Protein AF-A0A3P3ZQD2-F1 (afdb_monomer_lite)

InterPro domains:
  IPR043991 Recombination directionality factor-like [PF18897] (2-110)

Foldseek 3Di:
DDDCAKDWDQDPVGIDIDGRPDLCPDPCSVPPNDQDKDWDWADDPPDPDPPDTDIDIDSDPQQRVQAVVVLVVLCVLLVNLSNQAQKDKDWDWDQDVVVVRDTDIYIHIDGDPPDDSVRRSVRSVVVVVVCVVVVDDVVVVVVVVVVVVVCVVVPCPVVNVVVVCCQPPNDDPPDDDDDDDPDDDDDDHVVVVVVPDDDPPDDDDDDDDDDD

Sequence (212 aa):
MGNGETARRVGHEGISECACPSPEGCEFGGKVGCKPYGRLNVHIEGQDEELASFIFRTTGFNSIRTLTTRLRYFEAVSQGNSRYLPLQLKLRAKSTTQSHRAPVYYVDLCLRDGVSLNEAVSQAIGEARNVAEAGVDIKALERVAKQGFGNGAFEDSEEEGVAIVEEFFPETEAGEVVPDTGKVTAVKSKLTARLGGTVPTYAAQAEEEVAA

Radius of gyration: 22.21 Å; chains: 1; bounding box: 63×44×62 Å

Organism: NCBI:txid410659

Structure (mmCIF, N/CA/C/O backbone):
data_AF-A0A3P3ZQD2-F1
#
_entry.id   AF-A0A3P3ZQD2-F1
#
loop_
_atom_site.group_PDB
_atom_site.id
_atom_site.type_symbol
_atom_site.label_atom_id
_atom_site.label_alt_id
_atom_site.label_comp_id
_atom_site.label_asym_id
_atom_site.label_entity_id
_atom_site.label_seq_id
_atom_site.pdbx_PDB_ins_code
_atom_site.Cartn_x
_atom_site.Cartn_y
_atom_site.Cartn_z
_atom_site.occupancy
_atom_site.B_iso_or_equiv
_atom_site.auth_seq_id
_atom_site.auth_comp_id
_atom_site.auth_asym_id
_atom_site.auth_atom_id
_atom_site.pdbx_PDB_model_num
ATOM 1 N N . MET A 1 1 ? 7.463 -9.396 -17.346 1.00 73.12 1 MET A N 1
ATOM 2 C CA . MET A 1 1 ? 6.936 -8.922 -16.046 1.00 73.12 1 MET A CA 1
ATOM 3 C C . MET A 1 1 ? 6.670 -10.125 -15.162 1.00 73.12 1 MET A C 1
ATOM 5 O O . MET A 1 1 ? 6.184 -11.119 -15.686 1.00 73.12 1 MET A O 1
ATOM 9 N N . GLY A 1 2 ? 7.001 -10.070 -13.873 1.00 74.25 2 GLY A N 1
ATOM 10 C CA . GLY A 1 2 ? 6.743 -11.169 -12.937 1.00 74.25 2 GLY A CA 1
ATOM 11 C C . GLY A 1 2 ? 6.228 -10.671 -11.595 1.00 74.25 2 GLY A C 1
ATOM 12 O O . GLY A 1 2 ? 6.502 -9.533 -11.221 1.00 74.25 2 GLY A O 1
ATOM 13 N N . ASN A 1 3 ? 5.474 -11.517 -10.897 1.00 74.19 3 ASN A N 1
ATOM 14 C CA . ASN A 1 3 ? 4.848 -11.203 -9.608 1.00 74.19 3 ASN A CA 1
ATOM 15 C C . ASN A 1 3 ? 5.500 -11.933 -8.414 1.00 74.19 3 ASN A C 1
ATOM 17 O O . ASN A 1 3 ? 4.985 -11.852 -7.304 1.00 74.19 3 ASN A O 1
ATOM 21 N N . GLY A 1 4 ? 6.622 -12.632 -8.628 1.00 74.19 4 GLY A N 1
ATOM 22 C CA . GLY A 1 4 ? 7.286 -13.447 -7.602 1.00 74.19 4 GLY A CA 1
ATOM 23 C C . GLY A 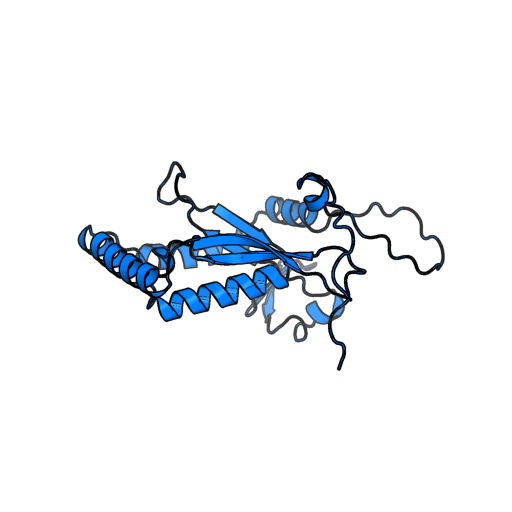1 4 ? 6.761 -14.884 -7.483 1.00 74.19 4 GLY A C 1
ATOM 24 O O . GLY A 1 4 ? 7.256 -15.637 -6.651 1.00 74.19 4 GLY A O 1
ATOM 25 N N . GLU A 1 5 ? 5.795 -15.276 -8.318 1.00 77.62 5 GLU A N 1
ATOM 26 C CA . GLU A 1 5 ? 5.336 -16.663 -8.475 1.00 77.62 5 GLU A CA 1
ATOM 27 C C . GLU A 1 5 ? 5.412 -17.076 -9.951 1.00 77.62 5 GLU A C 1
ATOM 29 O O . GLU A 1 5 ? 6.097 -18.038 -10.307 1.00 77.62 5 GLU A O 1
ATOM 34 N N . THR A 1 6 ? 4.804 -16.280 -10.833 1.00 79.44 6 THR A N 1
ATOM 35 C CA . THR A 1 6 ? 4.850 -16.437 -12.289 1.00 79.44 6 THR A CA 1
ATOM 36 C C . THR A 1 6 ? 5.346 -15.165 -12.973 1.00 79.44 6 THR A C 1
ATOM 38 O O . THR A 1 6 ? 5.344 -14.060 -12.421 1.00 79.44 6 THR A O 1
ATOM 41 N N . ALA A 1 7 ? 5.847 -15.324 -14.190 1.00 78.94 7 ALA A N 1
ATOM 42 C CA . ALA A 1 7 ? 6.269 -14.241 -15.053 1.00 78.94 7 ALA A CA 1
ATOM 43 C C . ALA A 1 7 ? 5.787 -14.484 -16.477 1.00 78.94 7 ALA A C 1
ATOM 45 O O . ALA A 1 7 ? 5.842 -15.599 -16.982 1.00 78.94 7 ALA A O 1
ATOM 46 N N . ARG A 1 8 ? 5.357 -13.418 -17.149 1.00 77.12 8 ARG A N 1
ATOM 47 C CA . ARG A 1 8 ? 5.096 -13.434 -18.588 1.00 77.12 8 ARG A CA 1
ATOM 48 C C . ARG A 1 8 ? 6.178 -12.666 -19.322 1.00 77.12 8 ARG A C 1
ATOM 50 O O . ARG A 1 8 ? 6.640 -11.607 -18.873 1.00 77.12 8 ARG A O 1
ATOM 57 N N . ARG A 1 9 ? 6.599 -13.225 -20.449 1.00 73.50 9 ARG A N 1
ATOM 58 C CA . ARG A 1 9 ? 7.697 -12.727 -21.269 1.00 73.50 9 ARG A CA 1
ATOM 59 C C . ARG A 1 9 ? 7.248 -12.614 -22.714 1.00 73.50 9 ARG A C 1
ATOM 61 O O . ARG A 1 9 ? 6.697 -13.566 -23.248 1.00 73.50 9 ARG A O 1
ATOM 68 N N . VAL A 1 10 ? 7.566 -11.488 -23.342 1.00 75.62 10 VAL A N 1
ATOM 69 C CA . VAL A 1 10 ? 7.482 -11.326 -24.794 1.00 75.62 10 VAL A CA 1
ATOM 70 C C . VAL A 1 10 ? 8.757 -11.912 -25.403 1.00 75.62 10 VAL A C 1
ATOM 72 O O . VAL A 1 10 ? 9.864 -11.458 -25.106 1.00 75.62 10 VAL A O 1
ATOM 75 N N . GLY A 1 11 ? 8.612 -12.987 -26.171 1.00 73.88 11 GLY A N 1
ATOM 76 C CA . GLY A 1 11 ? 9.664 -13.599 -26.974 1.00 73.88 11 GLY A CA 1
ATOM 77 C C . GLY A 1 11 ? 9.383 -13.438 -28.468 1.00 73.88 11 GLY A C 1
ATOM 78 O O . GLY A 1 11 ? 8.349 -12.911 -28.866 1.00 73.88 11 GLY A O 1
ATOM 79 N N . HIS A 1 12 ? 10.296 -13.933 -29.302 1.00 70.31 12 HIS A N 1
ATOM 80 C CA . HIS A 1 12 ? 10.165 -13.867 -30.763 1.00 70.31 12 HIS A CA 1
ATOM 81 C C . HIS A 1 12 ? 8.942 -14.644 -31.300 1.00 70.31 12 HIS A C 1
ATOM 83 O O . HIS A 1 12 ? 8.428 -14.326 -32.364 1.00 70.31 12 HIS A O 1
ATOM 89 N N . GLU A 1 13 ? 8.456 -15.643 -30.556 1.00 73.81 13 GLU A N 1
ATOM 90 C CA . GLU A 1 13 ? 7.288 -16.470 -30.909 1.00 73.81 13 GLU A CA 1
ATOM 91 C C . GLU A 1 13 ? 6.000 -16.055 -30.169 1.00 73.81 13 GLU A C 1
ATOM 93 O O . GLU A 1 13 ? 4.993 -16.756 -30.229 1.00 73.81 13 GLU A O 1
ATOM 98 N N . GLY A 1 14 ? 6.015 -14.917 -29.465 1.00 78.56 14 GLY A N 1
ATOM 99 C CA . GLY A 1 14 ? 4.872 -14.402 -28.709 1.00 78.56 14 GLY A CA 1
ATOM 100 C C . GLY A 1 14 ? 5.082 -14.399 -27.194 1.00 78.56 14 GLY A C 1
ATOM 101 O O . GLY A 1 14 ? 6.210 -14.413 -26.696 1.00 78.56 14 GLY A O 1
ATOM 102 N N . ILE A 1 15 ? 3.978 -14.322 -26.448 1.00 79.00 15 ILE A N 1
ATOM 103 C CA . ILE A 1 15 ? 3.992 -14.223 -24.984 1.00 79.00 15 ILE A CA 1
ATOM 104 C C . ILE A 1 15 ? 4.057 -15.627 -24.368 1.00 79.00 15 ILE A C 1
ATOM 106 O O . ILE A 1 15 ? 3.136 -16.421 -24.535 1.00 79.00 15 ILE A O 1
ATOM 110 N N . SER A 1 16 ? 5.117 -15.917 -23.611 1.00 80.81 16 SER A N 1
ATOM 111 C CA . SER A 1 16 ? 5.290 -17.167 -22.855 1.00 80.81 16 SER A CA 1
ATOM 112 C C . SER A 1 16 ? 5.218 -16.924 -21.346 1.00 80.81 16 SER A C 1
ATOM 114 O O . SER A 1 16 ? 5.792 -15.945 -20.857 1.00 80.81 16 SER A O 1
ATOM 116 N N . GLU A 1 17 ? 4.579 -17.828 -20.602 1.00 81.50 17 GLU A N 1
ATOM 117 C CA . GLU A 1 17 ? 4.534 -17.813 -19.133 1.00 81.50 17 GLU A CA 1
ATOM 118 C C . GLU A 1 17 ? 5.603 -18.749 -18.537 1.00 81.50 17 GLU A C 1
ATOM 120 O O . GLU A 1 17 ? 5.829 -19.849 -19.037 1.00 81.50 17 GLU A O 1
ATOM 125 N N . CYS A 1 18 ? 6.293 -18.305 -17.485 1.00 81.62 18 CYS A N 1
ATOM 126 C CA . CYS A 1 18 ? 7.349 -19.043 -16.793 1.00 81.62 18 CYS A CA 1
ATOM 127 C C . CYS A 1 18 ? 7.309 -18.808 -15.273 1.00 81.62 18 CYS A C 1
ATOM 129 O O . CYS A 1 18 ? 6.639 -17.899 -14.786 1.00 81.62 18 CYS A O 1
ATOM 131 N N . ALA A 1 19 ? 8.025 -19.628 -14.500 1.00 83.00 19 ALA A N 1
ATOM 132 C CA . ALA A 1 19 ? 8.122 -19.463 -13.048 1.00 83.00 19 ALA A CA 1
ATOM 133 C C . ALA A 1 19 ? 8.990 -18.245 -12.663 1.00 83.00 19 ALA A C 1
ATOM 135 O O . ALA A 1 19 ? 9.999 -17.962 -13.310 1.00 83.00 19 ALA A O 1
ATOM 136 N N . CYS A 1 20 ? 8.628 -17.545 -11.581 1.00 81.44 20 CYS A N 1
ATOM 137 C CA . CYS A 1 20 ? 9.324 -16.350 -11.087 1.00 81.44 20 CYS A CA 1
ATOM 138 C C . CYS A 1 20 ? 9.779 -16.512 -9.620 1.00 81.44 20 CYS A C 1
ATOM 140 O O . CYS A 1 20 ? 9.273 -15.811 -8.753 1.00 81.44 20 CYS A O 1
ATOM 142 N N . PRO A 1 21 ? 10.723 -17.421 -9.307 1.00 74.62 21 PRO A N 1
ATOM 143 C CA . PRO A 1 21 ? 11.024 -17.795 -7.920 1.00 74.62 21 PRO A CA 1
ATOM 144 C C . PRO A 1 21 ? 11.719 -16.688 -7.107 1.00 74.62 21 PRO A C 1
ATOM 146 O O . PRO A 1 21 ? 11.425 -16.506 -5.929 1.00 74.62 21 PRO A O 1
ATOM 149 N N . SER A 1 22 ? 12.662 -15.957 -7.709 1.00 71.94 22 SER A N 1
ATOM 150 C CA . SER A 1 22 ? 13.328 -14.784 -7.122 1.00 71.94 22 SER A CA 1
ATOM 151 C C . SER A 1 22 ? 14.202 -14.086 -8.178 1.00 71.94 22 SER A C 1
ATOM 153 O O . SER A 1 22 ? 14.488 -14.687 -9.216 1.00 71.94 22 SER A O 1
ATOM 155 N N . PRO A 1 23 ? 14.668 -12.843 -7.946 1.00 69.94 23 PRO A N 1
ATOM 156 C CA . PRO A 1 23 ? 15.647 -12.182 -8.814 1.00 69.94 23 PRO A CA 1
ATOM 157 C C . PRO A 1 23 ? 16.894 -13.027 -9.109 1.00 69.94 23 PRO A C 1
ATOM 159 O O . PRO A 1 23 ? 17.331 -13.078 -10.255 1.00 69.94 23 PRO A O 1
ATOM 162 N N . GLU A 1 24 ? 17.430 -13.699 -8.086 1.00 69.44 24 GLU A N 1
ATOM 163 C CA . GLU A 1 24 ? 18.641 -14.529 -8.169 1.00 69.44 24 GLU A CA 1
ATOM 164 C C . GLU A 1 24 ? 18.355 -15.918 -8.757 1.00 69.44 24 GLU A C 1
ATOM 166 O O . GLU A 1 24 ? 19.180 -16.468 -9.479 1.00 69.44 24 GLU A O 1
ATOM 171 N N . GLY A 1 25 ? 17.171 -16.473 -8.483 1.00 71.25 25 GLY A N 1
ATOM 172 C CA . GLY A 1 25 ? 16.727 -17.776 -8.985 1.00 71.25 25 GLY A CA 1
ATOM 173 C C . GLY A 1 25 ? 16.082 -17.730 -10.372 1.00 71.25 25 GLY A C 1
ATOM 174 O O . GLY A 1 25 ? 15.699 -18.766 -10.906 1.00 71.25 25 GLY A O 1
ATOM 175 N N . CYS A 1 26 ? 15.920 -16.543 -10.956 1.00 77.75 26 CYS A N 1
ATOM 176 C CA . CYS A 1 26 ? 15.378 -16.364 -12.295 1.00 77.75 26 CYS A CA 1
ATOM 177 C C . CYS A 1 26 ? 16.520 -16.367 -13.317 1.00 77.75 26 CYS A C 1
ATOM 179 O O . CYS A 1 26 ? 17.365 -15.472 -13.296 1.00 77.75 26 CYS A O 1
ATOM 181 N N . GLU A 1 27 ? 16.514 -17.312 -14.264 1.00 75.56 27 GLU A N 1
ATOM 182 C CA . GLU A 1 27 ? 17.538 -17.406 -15.324 1.00 75.56 27 GLU A CA 1
ATOM 183 C C . GLU A 1 27 ? 17.703 -16.104 -16.124 1.00 75.56 27 GLU A C 1
ATOM 185 O O . GLU A 1 27 ? 18.791 -15.788 -16.608 1.00 75.56 27 GLU A O 1
ATOM 190 N N . PHE A 1 28 ? 16.620 -15.333 -16.248 1.00 72.62 28 PHE A N 1
ATOM 191 C CA . PHE A 1 28 ? 16.639 -14.004 -16.851 1.00 72.62 28 PHE A CA 1
ATOM 192 C C . PHE A 1 28 ? 17.086 -12.936 -15.858 1.00 72.62 28 PHE A C 1
ATOM 194 O O . PHE A 1 28 ? 17.959 -12.132 -16.179 1.00 72.62 28 PHE A O 1
ATOM 201 N N . GLY A 1 29 ? 16.532 -12.947 -14.645 1.00 72.81 29 GLY A N 1
ATOM 202 C CA . GLY A 1 29 ? 16.873 -11.998 -13.587 1.00 72.81 29 GLY A CA 1
ATOM 203 C C . GLY A 1 29 ? 18.369 -11.968 -13.272 1.00 72.81 29 GLY A C 1
ATOM 204 O O . GLY A 1 29 ? 18.918 -10.882 -13.108 1.00 72.81 29 GLY A O 1
ATOM 205 N N . GLY A 1 30 ? 19.040 -13.122 -13.298 1.00 70.38 30 GLY A N 1
ATOM 206 C CA . GLY A 1 30 ? 20.486 -13.224 -13.097 1.00 70.38 30 GLY A CA 1
ATOM 207 C C . GLY A 1 30 ? 21.335 -12.664 -14.247 1.00 70.38 30 GLY A C 1
ATOM 208 O O . GLY A 1 30 ? 22.449 -12.211 -14.004 1.00 70.38 30 GLY A O 1
ATOM 209 N N . LYS A 1 31 ? 20.825 -12.656 -15.491 1.00 71.38 31 LYS A N 1
ATOM 210 C CA . LYS A 1 31 ? 21.565 -12.176 -16.679 1.00 71.38 31 LYS A CA 1
ATOM 211 C C . LYS A 1 31 ? 21.347 -10.693 -16.973 1.00 71.38 31 LYS A C 1
ATOM 213 O O . LYS A 1 31 ? 22.296 -9.999 -17.311 1.00 71.38 31 LYS A O 1
ATOM 218 N N . VAL A 1 32 ? 20.102 -10.220 -16.880 1.00 72.50 32 VAL A N 1
ATOM 219 C CA . VAL A 1 32 ? 19.718 -8.834 -17.225 1.00 72.50 32 VAL A CA 1
ATOM 220 C C . VAL A 1 32 ? 19.389 -7.961 -16.010 1.00 72.50 32 VAL A C 1
ATOM 222 O O . VAL A 1 32 ? 19.234 -6.752 -16.156 1.00 72.50 32 VAL A O 1
ATOM 225 N N . GLY A 1 33 ? 19.322 -8.542 -14.810 1.00 74.12 33 GLY A N 1
ATOM 226 C CA . GLY A 1 33 ? 18.946 -7.844 -13.582 1.00 74.12 33 GLY A CA 1
ATOM 227 C C . GLY A 1 33 ? 17.430 -7.698 -13.454 1.00 74.12 33 GLY A C 1
ATOM 228 O O . GLY A 1 33 ? 16.792 -6.935 -14.178 1.00 74.12 33 GLY A O 1
ATOM 229 N N . CYS A 1 34 ? 16.825 -8.404 -12.497 1.00 78.75 34 CYS A N 1
ATOM 230 C CA . CYS A 1 34 ? 15.408 -8.217 -12.182 1.00 78.75 34 CYS A CA 1
ATOM 231 C C . CYS A 1 34 ? 15.207 -6.890 -11.437 1.00 78.75 34 CYS A C 1
ATOM 233 O O . CYS A 1 34 ? 15.617 -6.749 -10.283 1.00 78.75 34 CYS A O 1
ATOM 235 N N . LYS A 1 35 ? 14.553 -5.919 -12.080 1.00 78.38 35 LYS A N 1
ATOM 236 C CA . LYS A 1 35 ? 14.252 -4.624 -11.460 1.00 78.38 35 LYS A CA 1
ATOM 237 C C . LYS A 1 35 ? 12.931 -4.703 -10.690 1.00 78.38 35 LYS A C 1
ATOM 239 O O . LYS A 1 35 ? 11.917 -5.060 -11.289 1.00 78.38 35 LYS A O 1
ATOM 244 N N . PRO A 1 36 ? 12.914 -4.392 -9.383 1.00 80.81 36 PRO A N 1
ATOM 245 C CA . PRO A 1 36 ? 11.680 -4.418 -8.618 1.00 80.81 36 PRO A CA 1
ATOM 246 C C . PRO A 1 36 ? 10.782 -3.253 -9.038 1.00 80.81 36 PRO A C 1
ATOM 248 O O . PRO A 1 36 ? 11.252 -2.136 -9.259 1.00 80.81 36 PRO A O 1
ATOM 251 N N . TYR A 1 37 ? 9.484 -3.518 -9.111 1.00 84.00 37 TYR A N 1
ATOM 252 C CA . TYR A 1 37 ? 8.462 -2.522 -9.390 1.00 84.00 37 TYR A CA 1
ATOM 253 C C . TYR A 1 37 ? 7.314 -2.714 -8.401 1.00 84.00 37 TYR A C 1
ATOM 255 O O . TYR A 1 37 ? 6.747 -3.799 -8.292 1.00 84.00 37 TYR A O 1
ATOM 263 N N . GLY A 1 38 ? 7.035 -1.676 -7.620 1.00 86.00 38 GLY A N 1
ATOM 264 C CA . GLY A 1 38 ? 5.984 -1.650 -6.617 1.00 86.00 38 GLY A CA 1
ATOM 265 C C . GLY A 1 38 ? 4.849 -0.737 -7.051 1.00 86.00 38 GLY A C 1
ATOM 266 O O . GLY A 1 38 ? 5.087 0.400 -7.462 1.00 86.00 38 GLY A O 1
ATOM 267 N N . ARG A 1 39 ? 3.622 -1.233 -6.897 1.00 87.12 39 ARG A N 1
ATOM 268 C CA . ARG A 1 39 ? 2.383 -0.464 -7.021 1.00 87.12 39 ARG A CA 1
ATOM 269 C C . ARG A 1 39 ? 1.637 -0.551 -5.699 1.00 87.12 39 ARG A C 1
ATOM 271 O O . ARG A 1 39 ? 1.369 -1.649 -5.217 1.00 87.12 39 ARG A O 1
ATOM 278 N N . LEU A 1 40 ? 1.346 0.598 -5.106 1.00 89.81 40 LEU A N 1
ATOM 279 C CA . LEU A 1 40 ? 0.571 0.712 -3.879 1.00 89.81 40 LEU A CA 1
ATOM 280 C C . LEU A 1 40 ? -0.694 1.517 -4.177 1.00 89.81 40 LEU A C 1
ATOM 282 O O . LEU A 1 40 ? -0.616 2.718 -4.422 1.00 89.81 40 LEU A O 1
ATOM 286 N N . ASN A 1 41 ? -1.835 0.836 -4.147 1.00 88.50 41 ASN A N 1
ATOM 287 C CA . ASN A 1 41 ? -3.152 1.443 -4.296 1.00 88.50 41 ASN A CA 1
ATOM 288 C C . ASN A 1 41 ? -3.654 1.884 -2.920 1.00 88.50 41 ASN A C 1
ATOM 290 O O . ASN A 1 41 ? -3.709 1.069 -1.997 1.00 88.50 41 ASN A O 1
ATOM 294 N N . VAL A 1 42 ? -3.991 3.161 -2.775 1.00 89.50 42 VAL A N 1
ATOM 295 C CA . VAL A 1 42 ? -4.516 3.745 -1.532 1.00 89.50 42 VAL A CA 1
ATOM 296 C C . VAL A 1 42 ? -5.694 4.653 -1.838 1.00 89.50 42 VAL A C 1
ATOM 298 O O . VAL A 1 42 ? -5.781 5.214 -2.925 1.00 89.50 42 VAL A O 1
ATOM 301 N N . HIS A 1 43 ? -6.596 4.800 -0.879 1.00 89.44 43 HIS A N 1
ATOM 302 C CA . HIS A 1 43 ? -7.584 5.870 -0.899 1.00 89.44 43 HIS A CA 1
ATOM 303 C C . HIS A 1 43 ? -6.996 7.088 -0.177 1.00 89.44 43 HIS A C 1
ATOM 305 O O . HIS A 1 43 ? -6.343 6.924 0.858 1.00 89.44 43 HIS A O 1
ATOM 311 N N . ILE A 1 44 ? -7.181 8.287 -0.730 1.00 88.69 44 ILE A N 1
ATOM 312 C CA . ILE A 1 44 ? -6.708 9.534 -0.122 1.00 88.69 44 ILE A CA 1
ATOM 313 C C . ILE A 1 44 ? -7.922 10.324 0.359 1.00 88.69 44 ILE A C 1
ATOM 315 O O . ILE A 1 44 ? -8.828 10.607 -0.420 1.00 88.69 44 ILE A O 1
ATOM 319 N N . GLU A 1 45 ? -7.914 10.707 1.634 1.00 84.44 45 GLU A N 1
ATOM 320 C CA . GLU A 1 45 ? -8.958 11.558 2.208 1.00 84.44 45 GLU A CA 1
ATOM 321 C C . GLU A 1 45 ? -9.114 12.862 1.412 1.00 84.44 45 GLU A C 1
ATOM 323 O O . GLU A 1 45 ? -8.128 13.530 1.090 1.00 84.44 45 GLU A O 1
ATOM 328 N N . GLY A 1 46 ? -10.363 13.240 1.128 1.00 83.06 46 GLY A N 1
ATOM 329 C CA . GLY A 1 46 ? -10.693 14.454 0.378 1.00 83.06 46 GLY A CA 1
ATOM 330 C C . GLY A 1 46 ? -10.708 14.289 -1.145 1.00 83.06 46 GLY A C 1
ATOM 331 O O . GLY A 1 46 ? -10.797 15.293 -1.845 1.00 83.06 46 GLY A O 1
ATOM 332 N N . GLN A 1 47 ? -10.621 13.061 -1.667 1.00 82.50 47 GLN A N 1
ATOM 333 C CA . GLN A 1 47 ? -10.947 12.783 -3.068 1.00 82.50 47 GLN A CA 1
ATOM 334 C C . GLN A 1 47 ? -12.461 12.859 -3.312 1.00 82.50 47 GLN A C 1
ATOM 336 O O . GLN A 1 47 ? -13.252 12.531 -2.432 1.00 82.50 47 GLN A O 1
ATOM 341 N N . ASP A 1 48 ? -12.848 13.272 -4.523 1.00 77.19 48 ASP A N 1
ATOM 342 C CA . ASP A 1 48 ? -14.251 13.510 -4.897 1.00 77.19 48 ASP A CA 1
ATOM 343 C C . ASP A 1 48 ? -15.115 12.233 -4.901 1.00 77.19 48 ASP A C 1
ATOM 345 O O . ASP A 1 48 ? -16.338 12.310 -4.802 1.00 77.19 48 ASP A O 1
ATOM 349 N N . GLU A 1 49 ? -14.492 11.055 -5.015 1.00 85.19 49 GLU A N 1
ATOM 350 C CA . GLU A 1 49 ? -15.172 9.761 -5.085 1.00 85.19 49 GLU A CA 1
ATOM 351 C C . GLU A 1 49 ? -14.648 8.785 -4.016 1.00 85.19 49 GLU A C 1
ATOM 353 O O . GLU A 1 49 ? -13.452 8.520 -3.908 1.00 85.19 49 GLU A O 1
ATOM 358 N N . GLU A 1 50 ? -15.573 8.199 -3.251 1.00 80.69 50 GLU A N 1
ATOM 359 C CA . GLU A 1 50 ? -15.321 7.292 -2.113 1.00 80.69 50 GLU A CA 1
ATOM 360 C C . GLU A 1 50 ? -14.531 6.025 -2.499 1.00 80.69 50 GLU A C 1
ATOM 362 O O . GLU A 1 50 ? -13.748 5.481 -1.719 1.00 80.69 50 GLU A O 1
ATOM 367 N N . LEU A 1 51 ? -14.742 5.538 -3.724 1.00 85.56 51 LEU A N 1
ATOM 368 C CA . LEU A 1 51 ? -14.089 4.341 -4.256 1.00 85.56 51 LEU A CA 1
ATOM 369 C C . LEU A 1 51 ? -12.887 4.666 -5.148 1.00 85.56 51 LEU A C 1
ATOM 371 O O . LEU A 1 51 ? -12.270 3.747 -5.692 1.00 85.56 51 LEU A O 1
ATOM 375 N N . ALA A 1 52 ? -12.523 5.946 -5.275 1.00 86.19 52 ALA A N 1
ATOM 376 C CA . ALA A 1 52 ? -11.323 6.331 -5.996 1.00 86.19 52 ALA A CA 1
ATOM 377 C C . ALA A 1 52 ? -10.076 5.751 -5.321 1.00 86.19 52 ALA A C 1
ATOM 379 O O . ALA A 1 52 ? -9.967 5.664 -4.090 1.00 86.19 52 ALA A O 1
ATOM 380 N N . SER A 1 53 ? -9.111 5.373 -6.158 1.00 85.88 53 SER A N 1
ATOM 381 C CA . SER A 1 53 ? -7.814 4.884 -5.716 1.00 85.88 53 SER A CA 1
ATOM 382 C C . SER A 1 53 ? -6.691 5.679 -6.364 1.00 85.88 53 SER A C 1
ATOM 384 O O . SER A 1 53 ? -6.620 5.837 -7.580 1.00 85.88 53 SER A O 1
ATOM 386 N N . PHE A 1 54 ? -5.785 6.166 -5.527 1.00 87.44 54 PHE A N 1
ATOM 387 C CA . PHE A 1 54 ? -4.501 6.706 -5.928 1.00 87.44 54 PHE A CA 1
ATOM 388 C C . PHE A 1 54 ? -3.460 5.584 -6.021 1.00 87.44 54 PHE A C 1
ATOM 390 O O . PHE A 1 54 ? -3.330 4.770 -5.103 1.00 87.44 54 PHE A O 1
ATOM 397 N N . ILE A 1 55 ? -2.669 5.583 -7.098 1.00 88.12 55 ILE A N 1
ATOM 398 C CA . ILE A 1 55 ? -1.627 4.579 -7.337 1.00 88.12 55 ILE A CA 1
ATOM 399 C C . ILE A 1 55 ? -0.245 5.197 -7.117 1.00 88.12 55 ILE A C 1
ATOM 401 O O . ILE A 1 55 ? 0.245 5.985 -7.924 1.00 88.12 55 ILE A O 1
ATOM 405 N N . PHE A 1 56 ? 0.435 4.784 -6.049 1.00 89.62 56 PHE A N 1
ATOM 406 C CA . PHE A 1 56 ? 1.846 5.090 -5.841 1.00 89.62 56 PHE A CA 1
ATOM 407 C C . PHE A 1 56 ? 2.726 4.050 -6.552 1.00 89.62 56 PHE A C 1
ATOM 409 O O . PHE A 1 56 ? 2.751 2.876 -6.170 1.00 89.62 56 PHE A O 1
ATOM 416 N N . ARG A 1 57 ? 3.465 4.488 -7.579 1.00 88.50 57 ARG A N 1
ATOM 417 C CA . ARG A 1 57 ? 4.385 3.662 -8.380 1.00 88.50 57 ARG A CA 1
ATOM 418 C C . ARG A 1 57 ? 5.837 3.921 -7.958 1.00 88.50 57 ARG A C 1
ATOM 420 O O . ARG A 1 57 ? 6.253 5.068 -7.808 1.00 88.50 57 ARG A O 1
ATOM 427 N N . THR A 1 58 ? 6.634 2.871 -7.751 1.00 87.06 58 THR A N 1
ATOM 428 C CA . THR A 1 58 ? 8.057 3.021 -7.399 1.00 87.06 58 THR A CA 1
ATOM 429 C C . THR A 1 58 ? 8.911 1.840 -7.853 1.00 87.06 58 THR A C 1
ATOM 431 O O . THR A 1 58 ? 8.501 0.689 -7.760 1.00 87.06 58 THR A O 1
ATOM 434 N N . THR A 1 59 ? 10.145 2.111 -8.275 1.00 86.56 59 THR A N 1
ATOM 435 C CA . THR A 1 59 ? 11.195 1.095 -8.488 1.00 86.56 59 THR A CA 1
ATOM 436 C C . THR A 1 59 ? 12.194 1.033 -7.323 1.00 86.56 59 THR A C 1
ATOM 438 O O . THR A 1 59 ? 13.159 0.268 -7.336 1.00 86.56 59 THR A O 1
ATOM 441 N N . GLY A 1 60 ? 11.988 1.849 -6.281 1.00 85.94 60 GLY A N 1
ATOM 442 C CA . GLY A 1 60 ? 12.915 1.985 -5.163 1.00 85.94 60 GLY A CA 1
ATOM 443 C C . GLY A 1 60 ? 12.812 0.824 -4.179 1.00 85.94 60 GLY A C 1
ATOM 444 O O . GLY A 1 60 ? 11.852 0.742 -3.415 1.00 85.94 60 GLY A O 1
ATOM 445 N N . PHE A 1 61 ? 13.845 -0.021 -4.113 1.00 84.56 61 PHE A N 1
ATOM 446 C CA . PHE A 1 61 ? 13.890 -1.178 -3.207 1.00 84.56 61 PHE A CA 1
ATOM 447 C C . PHE A 1 61 ? 13.598 -0.814 -1.739 1.00 84.56 61 PHE A C 1
ATOM 449 O O . PHE A 1 61 ? 12.844 -1.508 -1.058 1.00 84.56 61 PHE A O 1
ATOM 456 N N . ASN A 1 62 ? 14.149 0.305 -1.252 1.00 88.50 62 ASN A N 1
ATOM 457 C CA . ASN A 1 62 ? 13.915 0.766 0.119 1.00 88.50 62 ASN A CA 1
ATOM 458 C C . ASN A 1 62 ? 12.447 1.130 0.367 1.00 88.50 62 ASN A C 1
ATOM 460 O O . ASN A 1 62 ? 11.922 0.764 1.416 1.00 88.50 62 ASN A O 1
ATOM 464 N N . SER A 1 63 ? 11.787 1.800 -0.583 1.00 91.56 63 SER A N 1
ATOM 465 C CA . SER A 1 63 ? 10.358 2.111 -0.492 1.00 91.56 63 SER A CA 1
ATOM 466 C C . SER A 1 63 ? 9.531 0.828 -0.509 1.00 91.56 63 SER A C 1
ATOM 468 O O . SER A 1 63 ? 8.753 0.603 0.409 1.00 91.56 63 SER A O 1
ATOM 470 N N . ILE A 1 64 ? 9.759 -0.061 -1.484 1.00 90.69 64 ILE A N 1
ATOM 471 C CA . ILE A 1 64 ? 9.002 -1.318 -1.633 1.00 90.69 64 ILE A CA 1
ATOM 472 C C . ILE A 1 64 ? 9.092 -2.162 -0.361 1.00 90.69 64 ILE A C 1
ATOM 474 O O . ILE A 1 64 ? 8.069 -2.567 0.195 1.00 90.69 64 ILE A O 1
ATOM 478 N N . ARG A 1 65 ? 10.313 -2.389 0.140 1.00 89.62 65 ARG A N 1
ATOM 479 C CA . ARG A 1 65 ? 10.538 -3.171 1.359 1.00 89.62 65 ARG A CA 1
ATOM 480 C C . ARG A 1 65 ? 9.875 -2.525 2.572 1.00 89.62 65 ARG A C 1
ATOM 482 O O . ARG A 1 65 ? 9.240 -3.218 3.358 1.00 89.62 65 ARG A O 1
ATOM 489 N N . THR A 1 66 ? 10.032 -1.214 2.731 1.00 92.8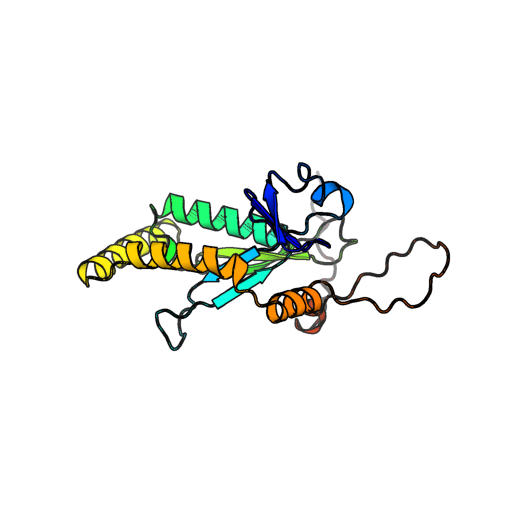8 66 THR A N 1
ATOM 490 C CA . THR A 1 66 ? 9.498 -0.498 3.893 1.00 92.88 66 THR A CA 1
ATOM 491 C C . THR A 1 66 ? 7.974 -0.509 3.885 1.00 92.88 66 THR A C 1
ATOM 493 O O . THR A 1 66 ? 7.375 -0.935 4.867 1.00 92.88 66 THR A O 1
ATOM 496 N N . LEU A 1 67 ? 7.349 -0.135 2.767 1.00 95.56 67 LEU A N 1
ATOM 497 C CA . LEU A 1 67 ? 5.894 -0.117 2.613 1.00 95.56 67 LEU A CA 1
ATOM 498 C C . LEU A 1 67 ? 5.284 -1.501 2.859 1.00 95.56 67 LEU A C 1
ATOM 500 O O . LEU A 1 67 ? 4.361 -1.625 3.658 1.00 95.56 67 LEU A O 1
ATOM 504 N N . THR A 1 68 ? 5.847 -2.549 2.249 1.00 92.62 68 THR A N 1
ATOM 505 C CA . THR A 1 68 ? 5.354 -3.927 2.414 1.00 92.62 68 THR A CA 1
ATOM 506 C C . THR A 1 68 ? 5.399 -4.367 3.876 1.00 92.62 68 THR A C 1
ATOM 508 O O . THR A 1 68 ? 4.421 -4.900 4.399 1.00 92.62 68 THR A O 1
ATOM 511 N N . THR A 1 69 ? 6.521 -4.129 4.561 1.00 95.19 69 THR A N 1
ATOM 512 C CA . THR A 1 69 ? 6.673 -4.495 5.974 1.00 95.19 69 THR A CA 1
ATOM 513 C C . THR A 1 69 ? 5.724 -3.696 6.865 1.00 95.19 69 THR A C 1
ATOM 515 O O . THR A 1 69 ? 5.056 -4.277 7.716 1.00 95.19 69 THR A O 1
ATOM 518 N N . ARG A 1 70 ? 5.623 -2.377 6.660 1.00 96.56 70 ARG A N 1
ATOM 519 C CA . ARG A 1 70 ? 4.736 -1.506 7.444 1.00 96.56 70 ARG A CA 1
ATOM 520 C C . ARG A 1 70 ? 3.273 -1.897 7.299 1.00 96.56 70 ARG A C 1
ATOM 522 O O . ARG A 1 70 ? 2.594 -1.999 8.312 1.00 96.56 70 ARG A O 1
ATOM 529 N N . LEU A 1 71 ? 2.813 -2.172 6.078 1.00 95.50 71 LEU A N 1
ATOM 530 C CA . LEU A 1 71 ? 1.449 -2.642 5.828 1.00 95.50 71 LEU A CA 1
ATOM 531 C C . LEU A 1 71 ? 1.159 -3.938 6.584 1.00 95.50 71 LEU A C 1
ATOM 533 O O . LEU A 1 71 ? 0.149 -4.023 7.269 1.00 95.50 71 LEU A O 1
ATOM 537 N N . ARG A 1 72 ? 2.075 -4.915 6.547 1.00 95.69 72 ARG A N 1
ATOM 538 C CA . ARG A 1 72 ? 1.918 -6.172 7.301 1.00 95.69 72 ARG A CA 1
ATOM 539 C C . ARG A 1 72 ? 1.858 -5.949 8.810 1.00 95.69 72 ARG A C 1
ATOM 541 O O . ARG A 1 72 ? 1.094 -6.622 9.491 1.00 95.69 72 ARG A O 1
ATOM 548 N N . TYR A 1 73 ? 2.653 -5.020 9.337 1.00 97.44 73 TYR A N 1
ATOM 549 C CA . TYR A 1 73 ? 2.604 -4.683 10.760 1.00 97.44 73 TYR A CA 1
ATOM 550 C C . TYR A 1 73 ? 1.273 -4.041 11.130 1.00 97.44 73 TYR A C 1
ATOM 552 O O . TYR A 1 73 ? 0.655 -4.466 12.099 1.00 97.44 73 TYR A O 1
ATOM 560 N N . PHE A 1 74 ? 0.815 -3.064 10.348 1.00 97.75 74 PHE A N 1
ATOM 561 C CA . PHE A 1 74 ? -0.461 -2.397 10.580 1.00 97.75 74 PHE A CA 1
ATOM 562 C C . PHE A 1 74 ? -1.650 -3.349 10.462 1.00 97.75 74 PHE A C 1
ATOM 564 O O . PHE A 1 74 ? -2.536 -3.314 11.310 1.00 97.75 74 PHE A O 1
ATOM 571 N N . GLU A 1 75 ? -1.631 -4.253 9.489 1.00 95.88 75 GLU A N 1
ATOM 572 C CA . GLU A 1 75 ? -2.618 -5.324 9.351 1.00 95.88 75 GLU A CA 1
ATOM 573 C C . GLU A 1 75 ? -2.658 -6.223 10.595 1.00 95.88 75 GLU A C 1
ATOM 575 O O . GLU A 1 75 ? -3.724 -6.456 11.166 1.00 95.88 75 GLU A O 1
ATOM 580 N N . ALA A 1 76 ? -1.491 -6.670 11.070 1.00 96.94 76 ALA A N 1
ATOM 581 C CA . ALA A 1 76 ? -1.391 -7.549 12.229 1.00 96.94 76 ALA A CA 1
ATOM 582 C C . ALA A 1 76 ? -1.873 -6.876 13.525 1.00 96.94 76 ALA A C 1
ATOM 584 O O . ALA A 1 76 ? -2.655 -7.465 14.269 1.00 96.94 76 ALA A O 1
ATOM 585 N N . VAL A 1 77 ? -1.436 -5.643 13.803 1.00 97.00 77 VAL A N 1
ATOM 586 C CA . VAL A 1 77 ? -1.796 -4.947 15.054 1.00 97.00 77 VAL A CA 1
ATOM 587 C C . VAL A 1 77 ? -3.240 -4.442 15.068 1.00 97.00 77 VAL A C 1
ATOM 589 O O . VAL A 1 77 ? -3.813 -4.302 16.144 1.00 97.00 77 VAL A O 1
ATOM 592 N N . SER A 1 78 ? -3.841 -4.196 13.900 1.00 96.31 78 SER A N 1
ATOM 593 C CA . SER A 1 78 ? -5.245 -3.771 13.773 1.00 96.31 78 SER A CA 1
ATOM 594 C C . SER A 1 78 ? -6.233 -4.927 13.603 1.00 96.31 78 SER A C 1
ATOM 596 O O . SER A 1 78 ? -7.434 -4.682 13.506 1.00 96.31 78 SER A O 1
ATOM 598 N N . GLN A 1 79 ? -5.758 -6.178 13.576 1.00 94.50 79 GLN A N 1
ATOM 599 C CA . GLN A 1 79 ? -6.584 -7.374 13.355 1.00 94.50 79 GLN A CA 1
ATOM 600 C C . GLN A 1 79 ? -7.330 -7.350 12.009 1.00 94.50 79 GLN A C 1
ATOM 602 O O . GLN A 1 79 ? -8.488 -7.756 11.919 1.00 94.50 79 GLN A O 1
ATOM 607 N N . GLY A 1 80 ? -6.667 -6.857 10.963 1.00 93.75 80 GLY A N 1
ATOM 608 C CA . GLY A 1 80 ? -7.252 -6.744 9.627 1.00 93.75 80 GLY A CA 1
ATOM 609 C C . GLY A 1 80 ? -8.084 -5.487 9.383 1.00 93.75 80 GLY A C 1
ATOM 610 O O . GLY A 1 80 ? -8.840 -5.431 8.421 1.00 93.75 80 GLY A O 1
ATOM 611 N N . ASN A 1 81 ? -7.963 -4.472 10.243 1.00 95.62 81 ASN A N 1
ATOM 612 C CA . ASN A 1 81 ? -8.665 -3.192 10.104 1.00 95.62 81 ASN A CA 1
ATOM 613 C C . ASN A 1 81 ? -7.733 -2.083 9.595 1.00 95.62 81 ASN A C 1
ATOM 615 O O . ASN A 1 81 ? -7.926 -0.909 9.909 1.00 95.62 81 ASN A O 1
ATOM 619 N N . SER A 1 82 ? -6.703 -2.439 8.819 1.00 94.44 82 SER A N 1
ATOM 620 C CA . SER A 1 82 ? -5.683 -1.486 8.371 1.00 94.44 82 SER A CA 1
ATOM 621 C C . SER A 1 82 ? -6.241 -0.374 7.479 1.00 94.44 82 SER A C 1
ATOM 623 O O . SER A 1 82 ? -5.709 0.734 7.505 1.00 94.44 82 SER A O 1
ATOM 625 N N . ARG A 1 83 ? -7.350 -0.635 6.768 1.00 92.19 83 ARG A N 1
ATOM 626 C CA . ARG A 1 83 ? -8.110 0.356 5.985 1.00 92.19 83 ARG A CA 1
ATOM 627 C C . ARG A 1 83 ? -8.519 1.584 6.803 1.00 92.19 83 ARG A C 1
ATOM 629 O O . ARG A 1 83 ? -8.523 2.680 6.260 1.00 92.19 83 ARG A O 1
ATOM 636 N N . TYR A 1 84 ? -8.867 1.388 8.072 1.00 94.88 84 TYR A N 1
ATOM 637 C CA . TYR A 1 84 ? -9.406 2.435 8.945 1.00 94.88 84 TYR A CA 1
ATOM 638 C C . TYR A 1 84 ? -8.331 3.083 9.821 1.00 94.88 84 TYR A C 1
ATOM 640 O O . TYR A 1 84 ? -8.627 3.883 10.704 1.00 94.88 84 TYR A O 1
ATOM 648 N N . LEU A 1 85 ? -7.062 2.708 9.637 1.00 96.75 85 LEU A N 1
ATOM 649 C CA . LEU A 1 85 ? -5.985 3.352 10.370 1.00 96.75 85 LEU A CA 1
ATOM 650 C C . LEU A 1 85 ? -5.703 4.741 9.776 1.00 96.75 85 LEU A C 1
ATOM 652 O O . LEU A 1 85 ? -5.581 4.869 8.555 1.00 96.75 85 LEU A O 1
ATOM 656 N N . PRO A 1 86 ? -5.473 5.763 10.620 1.00 95.81 86 PRO A N 1
ATOM 657 C CA . PRO A 1 86 ? -5.075 7.093 10.174 1.00 95.81 86 PRO A CA 1
ATOM 658 C C . PRO A 1 86 ? -3.605 7.079 9.735 1.00 95.81 86 PRO A C 1
ATOM 660 O O . PRO A 1 86 ? -2.696 7.453 10.484 1.00 95.81 86 PRO A O 1
ATOM 663 N N . LEU A 1 87 ? -3.358 6.594 8.521 1.00 95.88 87 LEU A N 1
ATOM 664 C CA . LEU A 1 87 ? -2.026 6.445 7.941 1.00 95.88 87 LEU A CA 1
ATOM 665 C C . LEU A 1 87 ? -1.633 7.663 7.095 1.00 95.88 87 LEU A C 1
ATOM 667 O O . LEU A 1 87 ? -2.471 8.399 6.576 1.00 95.88 87 LEU A O 1
ATOM 671 N N . GLN A 1 88 ? -0.326 7.865 6.947 1.00 95.12 88 GLN A N 1
ATOM 672 C CA . GLN A 1 88 ? 0.270 8.857 6.059 1.00 95.12 88 GLN A CA 1
ATOM 673 C C . GLN A 1 88 ? 1.530 8.303 5.385 1.00 95.12 88 GLN A C 1
ATOM 675 O O . GLN A 1 88 ? 2.301 7.541 5.983 1.00 95.12 88 GLN A O 1
ATOM 680 N N . LEU A 1 89 ? 1.754 8.716 4.136 1.00 94.19 89 LEU A N 1
ATOM 681 C CA . LEU A 1 89 ? 2.995 8.456 3.411 1.00 94.19 89 LEU A CA 1
ATOM 682 C C . LEU A 1 89 ? 4.010 9.550 3.741 1.00 94.19 89 LEU A C 1
ATOM 684 O O . LEU A 1 89 ? 3.736 10.736 3.570 1.00 94.19 89 LEU A O 1
ATOM 688 N N . LYS A 1 90 ? 5.202 9.156 4.195 1.00 93.56 90 LYS A N 1
ATOM 689 C CA . LYS A 1 90 ? 6.265 10.086 4.592 1.00 93.56 90 LYS A CA 1
ATOM 690 C C . LYS A 1 90 ? 7.515 9.848 3.761 1.00 93.56 90 LYS A C 1
ATOM 692 O O . LYS A 1 90 ? 8.082 8.755 3.781 1.00 93.56 90 LYS A O 1
ATOM 697 N N . LEU A 1 91 ? 7.973 10.882 3.059 1.00 92.88 91 LEU A N 1
ATOM 698 C CA . LEU A 1 91 ? 9.251 10.850 2.355 1.00 92.88 91 LEU A CA 1
ATOM 699 C C . LEU A 1 91 ? 10.392 10.979 3.373 1.00 92.88 91 LEU A C 1
ATOM 701 O O . LEU A 1 91 ? 10.452 11.940 4.138 1.00 92.88 91 LEU A O 1
ATOM 705 N N . ARG A 1 92 ? 11.297 10.002 3.396 1.00 90.12 92 ARG A N 1
ATOM 706 C CA . ARG A 1 92 ? 12.450 9.951 4.299 1.00 90.12 92 ARG A CA 1
ATOM 707 C C . ARG A 1 92 ? 13.744 9.936 3.506 1.00 90.12 92 ARG A C 1
ATOM 709 O O . ARG A 1 92 ? 13.829 9.276 2.477 1.00 90.12 92 ARG A O 1
ATOM 716 N N . ALA A 1 93 ? 14.766 10.616 4.014 1.00 85.31 93 ALA A N 1
ATOM 717 C CA . ALA A 1 93 ? 16.115 10.544 3.470 1.00 85.31 93 ALA A CA 1
ATOM 718 C C . ALA A 1 93 ? 16.942 9.506 4.240 1.00 85.31 93 ALA A C 1
ATOM 720 O O . ALA A 1 93 ? 16.897 9.437 5.468 1.00 85.31 93 ALA A O 1
ATOM 721 N N . LYS A 1 94 ? 17.726 8.708 3.518 1.00 74.81 94 LYS A N 1
ATOM 722 C CA . LYS A 1 94 ? 18.802 7.883 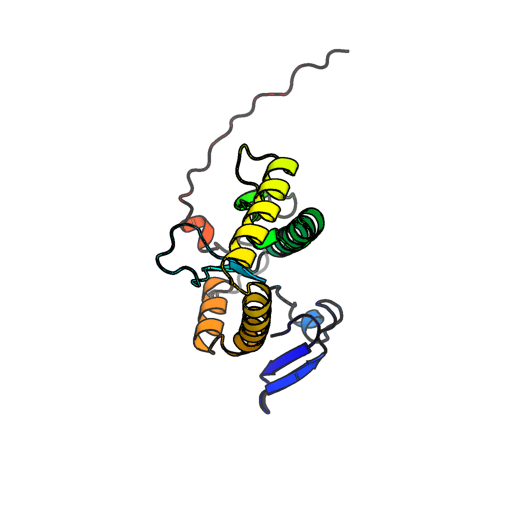4.060 1.00 74.81 94 LYS A CA 1
ATOM 723 C C . LYS A 1 94 ? 20.106 8.324 3.404 1.00 74.81 94 LYS A C 1
ATOM 725 O O . LYS A 1 94 ? 20.209 8.346 2.180 1.00 74.81 94 LYS A O 1
ATOM 730 N N . SER A 1 95 ? 21.107 8.657 4.211 1.00 59.91 95 SER A N 1
ATOM 731 C CA . SER A 1 95 ? 22.482 8.772 3.725 1.00 59.91 95 SER A CA 1
ATOM 732 C C . SER A 1 95 ? 23.102 7.380 3.764 1.00 59.91 95 SER A C 1
ATOM 734 O O . SER A 1 95 ? 23.078 6.717 4.802 1.00 59.91 95 SER A O 1
ATOM 736 N N . THR A 1 96 ? 23.598 6.893 2.631 1.00 59.66 96 THR A N 1
ATOM 737 C CA . THR A 1 96 ? 24.346 5.634 2.576 1.00 59.66 96 THR A CA 1
ATOM 738 C C . THR A 1 96 ? 25.748 5.907 2.065 1.00 59.66 96 THR A C 1
ATOM 740 O O . THR A 1 96 ? 25.939 6.689 1.140 1.00 59.66 96 THR A O 1
ATOM 743 N N . THR A 1 97 ? 26.742 5.228 2.625 1.00 55.22 97 THR A N 1
ATOM 744 C CA . THR A 1 97 ? 28.132 5.288 2.144 1.00 55.22 97 THR A CA 1
ATOM 745 C C . THR A 1 97 ? 28.256 4.859 0.677 1.00 55.22 97 THR A C 1
ATOM 747 O O . THR A 1 97 ? 29.078 5.402 -0.052 1.00 55.22 97 THR A O 1
ATOM 750 N N . GLN A 1 98 ? 27.372 3.970 0.215 1.00 56.16 98 GLN A N 1
ATOM 751 C CA . GLN A 1 98 ? 27.309 3.464 -1.160 1.00 56.16 98 GLN A CA 1
ATOM 752 C C . GLN A 1 98 ? 26.732 4.465 -2.185 1.00 56.16 98 GLN A C 1
ATOM 754 O O . GLN A 1 98 ? 26.854 4.236 -3.382 1.00 56.16 98 GLN A O 1
ATOM 759 N N . SER A 1 99 ? 26.125 5.578 -1.745 1.00 55.06 99 SER A N 1
ATOM 760 C CA . SER A 1 99 ? 25.574 6.619 -2.632 1.00 55.06 99 SER A CA 1
ATOM 761 C C . SER A 1 99 ? 26.503 7.824 -2.810 1.00 55.06 99 SER A C 1
ATOM 763 O O . SER A 1 99 ? 26.046 8.895 -3.204 1.00 55.06 99 SER A O 1
ATOM 765 N N . HIS A 1 100 ? 27.795 7.694 -2.477 1.00 57.56 100 HIS A N 1
ATOM 766 C CA . HIS A 1 100 ? 28.770 8.794 -2.548 1.00 57.56 100 HIS A CA 1
ATOM 767 C C . HIS A 1 100 ? 28.292 10.084 -1.845 1.00 57.56 100 HIS A C 1
ATOM 769 O O . HIS A 1 100 ? 28.575 11.187 -2.302 1.00 57.56 100 HIS A O 1
ATOM 775 N N . ARG A 1 101 ? 27.566 9.950 -0.721 1.00 60.50 101 ARG A N 1
ATOM 776 C CA . ARG A 1 101 ? 26.968 11.057 0.060 1.00 60.50 101 ARG A CA 1
ATOM 777 C C . ARG A 1 101 ? 25.815 11.814 -0.623 1.00 60.50 101 ARG A C 1
ATOM 779 O O . ARG A 1 101 ? 25.376 12.828 -0.087 1.00 60.50 101 ARG A O 1
ATOM 786 N N . ALA A 1 102 ? 25.259 11.321 -1.732 1.00 58.91 102 ALA A N 1
ATOM 787 C CA . ALA A 1 102 ? 23.983 11.825 -2.242 1.00 58.91 102 ALA A CA 1
ATOM 788 C C . ALA A 1 102 ? 22.815 11.282 -1.386 1.00 58.91 102 ALA A C 1
ATOM 790 O O . ALA A 1 102 ? 22.790 10.076 -1.100 1.00 58.91 102 ALA A O 1
ATOM 791 N N . PRO A 1 103 ? 21.853 12.126 -0.958 1.00 64.00 103 PRO A N 1
ATOM 792 C CA . PRO A 1 103 ? 20.715 11.680 -0.160 1.00 64.00 103 PRO A CA 1
ATOM 793 C C . PRO A 1 103 ? 19.813 10.750 -0.983 1.00 64.00 103 PRO A C 1
ATOM 795 O O . PRO A 1 103 ? 19.347 11.113 -2.062 1.00 64.00 103 PRO A O 1
ATOM 798 N N . VAL A 1 104 ? 19.554 9.545 -0.467 1.00 76.88 104 VAL A N 1
ATOM 799 C CA . VAL A 1 104 ? 18.614 8.589 -1.070 1.00 76.88 104 VAL A CA 1
ATOM 800 C C . VAL A 1 104 ? 17.268 8.738 -0.379 1.00 76.88 104 VAL A C 1
ATOM 802 O O . VAL A 1 104 ? 17.154 8.475 0.818 1.00 76.88 104 VAL A O 1
ATOM 805 N N . TYR A 1 105 ? 16.240 9.132 -1.125 1.00 87.19 105 TYR A N 1
ATOM 806 C CA . TYR A 1 105 ? 14.887 9.249 -0.592 1.00 87.19 105 TYR A CA 1
ATOM 807 C C . TYR A 1 105 ? 14.110 7.937 -0.749 1.00 87.19 105 TYR A C 1
ATOM 809 O O . TYR A 1 105 ? 14.224 7.250 -1.764 1.00 87.19 105 TYR A O 1
ATOM 817 N N . TYR A 1 106 ? 13.315 7.586 0.257 1.00 91.25 106 TYR A N 1
ATOM 818 C CA . TYR A 1 106 ? 12.376 6.468 0.225 1.00 91.25 106 TYR A CA 1
ATOM 819 C C . TYR A 1 106 ? 11.064 6.862 0.897 1.00 91.25 106 TYR A C 1
ATOM 821 O O . TYR A 1 106 ? 11.032 7.765 1.732 1.00 91.25 106 TYR A O 1
ATOM 829 N N . VAL A 1 107 ? 9.981 6.185 0.535 1.00 94.69 107 VAL A N 1
ATOM 830 C CA . VAL A 1 107 ? 8.668 6.404 1.147 1.00 94.69 107 VAL A CA 1
ATOM 831 C C . VAL A 1 107 ? 8.463 5.394 2.273 1.00 94.69 107 VAL A C 1
ATOM 833 O O . VAL A 1 107 ? 8.685 4.197 2.092 1.00 94.69 107 VAL A O 1
ATOM 836 N N . ASP A 1 108 ? 8.070 5.894 3.441 1.00 94.62 108 ASP A N 1
ATOM 837 C CA . ASP A 1 108 ? 7.639 5.113 4.602 1.00 94.62 108 ASP A CA 1
ATOM 838 C C . ASP A 1 108 ? 6.129 5.301 4.810 1.00 94.62 108 ASP A C 1
ATOM 840 O O . ASP A 1 108 ? 5.557 6.313 4.403 1.00 94.62 108 ASP A O 1
ATOM 844 N N . LEU A 1 109 ? 5.503 4.332 5.471 1.00 95.56 109 LEU A N 1
ATOM 845 C CA . LEU A 1 109 ? 4.103 4.376 5.879 1.00 95.56 109 LEU A CA 1
ATOM 846 C C . LEU A 1 109 ? 4.057 4.421 7.405 1.00 95.56 109 LEU A C 1
ATOM 848 O O . LEU A 1 109 ? 4.578 3.525 8.076 1.00 95.56 109 LEU A O 1
ATOM 852 N N . CYS A 1 110 ? 3.457 5.466 7.962 1.00 96.12 110 CYS A N 1
ATOM 853 C CA . CYS A 1 110 ? 3.347 5.650 9.407 1.00 96.12 110 CYS A CA 1
ATOM 854 C C . CYS A 1 110 ? 1.967 6.176 9.805 1.00 96.12 110 CYS A C 1
ATOM 856 O O . CYS A 1 110 ? 1.209 6.631 8.955 1.00 96.12 110 CYS A O 1
ATOM 858 N N . LEU A 1 111 ? 1.659 6.129 11.103 1.00 97.00 111 LEU A N 1
ATOM 859 C CA . LEU A 1 111 ? 0.505 6.841 11.652 1.00 97.00 111 LEU A CA 1
ATOM 860 C C . LEU A 1 111 ? 0.663 8.352 11.435 1.00 97.00 111 LEU A C 1
ATOM 862 O O . LEU A 1 111 ? 1.787 8.861 11.294 1.00 97.00 111 LEU A O 1
ATOM 866 N N . ARG A 1 112 ? -0.467 9.058 11.421 1.00 95.38 112 ARG A N 1
ATOM 867 C CA . ARG A 1 112 ? -0.501 10.519 11.500 1.00 95.38 112 ARG A CA 1
ATOM 868 C C . ARG A 1 112 ? 0.181 11.016 12.768 1.00 95.38 112 ARG A C 1
ATOM 870 O O . ARG A 1 112 ? 0.196 10.345 13.801 1.00 95.38 112 ARG A O 1
ATOM 877 N N . ASP A 1 113 ? 0.773 12.197 12.657 1.00 93.94 113 ASP A N 1
ATOM 878 C CA . ASP A 1 113 ? 1.488 12.808 13.768 1.00 93.94 113 ASP A CA 1
ATOM 879 C C . ASP A 1 113 ? 0.510 13.079 14.928 1.00 93.94 113 ASP A C 1
ATOM 881 O O . ASP A 1 113 ? -0.618 13.518 14.719 1.00 93.94 113 ASP A O 1
ATOM 885 N N . GLY A 1 114 ? 0.937 12.779 16.157 1.00 94.44 114 GLY A N 1
ATOM 886 C CA . GLY A 1 114 ? 0.123 12.962 17.363 1.00 94.44 114 GLY A CA 1
ATOM 887 C C . GLY A 1 114 ? -0.833 11.813 17.707 1.00 94.44 114 GLY A C 1
ATOM 888 O O . GLY A 1 114 ? -1.378 11.827 18.805 1.00 94.44 114 GLY A O 1
ATOM 889 N N . VAL A 1 115 ? -0.991 10.799 16.848 1.00 95.69 115 VAL A N 1
ATOM 890 C CA . VAL A 1 115 ? -1.869 9.648 17.122 1.00 95.69 115 VAL A CA 1
ATOM 891 C C . VAL A 1 115 ? -1.070 8.483 17.706 1.00 95.69 115 VAL A C 1
ATOM 893 O O . VAL A 1 115 ? -0.096 8.011 17.111 1.00 95.69 115 VAL A O 1
ATOM 896 N N . SER A 1 116 ? -1.487 7.983 18.873 1.00 97.25 116 SER A N 1
ATOM 897 C CA . SER A 1 116 ? -0.869 6.790 19.467 1.00 97.25 116 SER A CA 1
ATOM 898 C C . SER A 1 116 ? -1.345 5.502 18.783 1.00 97.25 116 SER A C 1
ATOM 900 O O . SER A 1 116 ? -2.456 5.433 18.263 1.00 97.25 116 SER A O 1
ATOM 902 N N . LEU A 1 117 ? -0.532 4.438 18.814 1.00 97.19 117 LEU A N 1
ATOM 903 C CA . LEU A 1 117 ? -0.910 3.158 18.199 1.00 97.19 117 LEU A CA 1
ATOM 904 C C . LEU A 1 117 ? -2.195 2.574 18.804 1.00 97.19 117 LEU A C 1
ATOM 906 O O . LEU A 1 117 ? -3.057 2.105 18.068 1.00 97.19 117 LEU A O 1
ATOM 910 N N . ASN A 1 118 ? -2.330 2.620 20.131 1.00 97.62 118 ASN A N 1
ATOM 911 C CA . ASN A 1 118 ? -3.505 2.082 20.819 1.00 97.62 118 ASN A CA 1
ATOM 912 C C . ASN A 1 118 ? -4.776 2.854 20.453 1.00 97.62 118 ASN A C 1
ATOM 914 O O . ASN A 1 118 ? -5.830 2.250 20.254 1.00 97.62 118 ASN A O 1
ATOM 918 N N . GLU A 1 119 ? -4.671 4.179 20.353 1.00 97.62 119 GLU A N 1
ATOM 919 C CA . GLU A 1 119 ? -5.770 5.043 19.932 1.00 97.62 119 GLU A CA 1
ATOM 920 C C . GLU A 1 119 ? -6.174 4.758 18.484 1.00 97.62 119 GLU A C 1
ATOM 922 O O . GLU A 1 119 ? -7.345 4.488 18.232 1.00 97.62 119 GLU A O 1
ATOM 927 N N . ALA A 1 120 ? -5.205 4.714 17.564 1.00 97.88 120 ALA A N 1
ATOM 928 C CA . ALA A 1 120 ? -5.443 4.410 16.156 1.00 97.88 120 ALA A CA 1
ATOM 929 C C . ALA A 1 120 ? -6.135 3.052 15.966 1.00 97.88 120 ALA A C 1
ATOM 931 O O . ALA A 1 120 ? -7.100 2.948 15.216 1.00 97.88 120 ALA A O 1
ATOM 932 N N . VAL A 1 121 ? -5.674 2.009 16.666 1.00 98.19 121 VAL A N 1
ATOM 933 C CA . VAL A 1 121 ? -6.285 0.673 16.583 1.00 98.19 121 VAL A CA 1
ATOM 934 C C . VAL A 1 121 ? -7.703 0.678 17.157 1.00 98.19 121 VAL A C 1
ATOM 936 O O . VAL A 1 121 ? -8.603 0.093 16.559 1.00 98.19 121 VAL A O 1
ATOM 939 N N . SER A 1 122 ? -7.928 1.355 18.286 1.00 97.81 122 SER A N 1
ATOM 940 C CA . SER A 1 122 ? -9.259 1.436 18.901 1.00 97.81 122 SER A CA 1
ATOM 941 C C . SER A 1 122 ? -10.257 2.177 18.005 1.00 97.81 122 SER A C 1
ATOM 943 O O . SER A 1 122 ? -11.389 1.723 17.848 1.00 97.81 122 SER A O 1
ATOM 945 N N . GLN A 1 123 ? -9.827 3.281 17.385 1.00 97.06 123 GLN A N 1
ATOM 946 C CA . GLN A 1 123 ? -10.618 4.038 16.411 1.00 97.06 123 GLN A CA 1
ATOM 947 C C . GLN A 1 123 ? -10.935 3.188 15.176 1.00 97.06 123 GLN A C 1
ATOM 949 O O . GLN A 1 123 ? -12.104 3.051 14.825 1.00 97.06 123 GLN A O 1
ATOM 954 N N . ALA A 1 124 ? -9.926 2.529 14.598 1.00 97.62 124 ALA A N 1
ATOM 955 C CA . ALA A 1 124 ? -10.087 1.674 13.424 1.00 97.62 124 ALA A CA 1
ATOM 956 C C . ALA A 1 124 ? -11.096 0.535 13.649 1.00 97.62 124 ALA A C 1
ATOM 958 O O . ALA A 1 124 ? -11.923 0.255 12.785 1.00 97.62 124 ALA A O 1
ATOM 959 N N . ILE A 1 125 ? -11.069 -0.108 14.823 1.00 96.88 125 ILE A N 1
ATOM 960 C CA . ILE A 1 125 ? -12.033 -1.163 15.178 1.00 96.88 125 ILE A CA 1
ATOM 961 C C . ILE A 1 125 ? -13.452 -0.591 15.325 1.00 96.88 125 ILE A C 1
ATOM 963 O O . ILE A 1 125 ? -14.418 -1.212 14.878 1.00 96.88 125 ILE A O 1
ATOM 967 N N . GLY A 1 126 ? -13.592 0.582 15.951 1.00 97.44 126 GLY A N 1
ATOM 968 C CA . GLY A 1 126 ? -14.885 1.254 16.095 1.00 97.44 126 GLY A CA 1
ATOM 969 C C . GLY A 1 126 ? -15.489 1.648 14.747 1.00 97.44 126 GLY A C 1
ATOM 970 O O . GLY A 1 126 ? -16.668 1.405 14.499 1.00 97.44 126 GLY A O 1
ATOM 971 N N . GLU A 1 127 ? -14.674 2.188 13.846 1.00 96.38 127 GLU A N 1
ATOM 972 C CA . GLU A 1 127 ? -15.105 2.573 12.504 1.00 96.38 127 GLU A CA 1
ATOM 973 C C . GLU A 1 127 ? -15.480 1.361 11.651 1.00 96.38 127 GLU A C 1
ATOM 975 O O . GLU A 1 127 ? -16.552 1.347 11.046 1.00 96.38 127 GLU A O 1
ATOM 980 N N . ALA A 1 128 ? -14.674 0.295 11.694 1.00 96.50 128 ALA A N 1
ATOM 981 C CA . ALA A 1 128 ? -14.987 -0.964 11.026 1.00 96.50 128 ALA A CA 1
ATOM 982 C C . ALA A 1 128 ? -16.359 -1.513 11.439 1.00 96.50 128 ALA A C 1
ATOM 984 O O . ALA A 1 128 ? -17.118 -2.009 10.604 1.00 96.50 128 ALA A O 1
ATOM 985 N N . ARG A 1 129 ? -16.697 -1.396 12.729 1.00 96.69 129 ARG A N 1
ATOM 986 C CA . ARG A 1 129 ? -18.006 -1.788 13.249 1.00 96.69 129 ARG A CA 1
ATOM 987 C C . ARG A 1 129 ? -19.124 -0.903 12.699 1.00 96.69 129 ARG A C 1
ATOM 989 O O . ARG A 1 129 ? -20.122 -1.442 12.232 1.00 96.69 129 ARG A O 1
ATOM 996 N N . ASN A 1 130 ? -18.957 0.417 12.720 1.00 97.25 130 ASN A N 1
ATOM 997 C CA . ASN A 1 130 ? -19.967 1.353 12.219 1.00 97.25 130 ASN A CA 1
ATOM 998 C C . ASN A 1 130 ? -20.260 1.125 10.727 1.00 97.25 130 ASN A C 1
ATOM 1000 O O . ASN A 1 130 ? -21.416 1.091 10.312 1.00 97.25 130 ASN A O 1
ATOM 1004 N N . VAL A 1 131 ? -19.212 0.918 9.926 1.00 95.00 131 VAL A N 1
ATOM 1005 C CA . VAL A 1 131 ? -19.317 0.643 8.485 1.00 95.00 131 VAL A CA 1
ATOM 1006 C C . VAL A 1 131 ? -20.026 -0.689 8.223 1.00 95.00 131 VAL A C 1
ATOM 1008 O O . VAL A 1 131 ? -20.882 -0.774 7.340 1.00 95.00 131 VAL A O 1
ATOM 1011 N N . ALA A 1 132 ? -19.737 -1.716 9.027 1.00 95.25 132 ALA A N 1
ATOM 1012 C CA . ALA A 1 132 ? -20.441 -2.992 8.951 1.00 95.25 132 ALA A CA 1
ATOM 1013 C C . ALA A 1 132 ? -21.926 -2.866 9.343 1.00 95.25 132 ALA A C 1
ATOM 1015 O O . ALA A 1 132 ? -22.783 -3.439 8.672 1.00 95.25 132 ALA A O 1
ATOM 1016 N N . GLU A 1 133 ? -22.248 -2.095 10.387 1.00 97.12 133 GLU A N 1
ATOM 1017 C CA . GLU A 1 133 ? -23.631 -1.821 10.812 1.00 97.12 133 GLU A CA 1
ATOM 1018 C C . GLU A 1 133 ? -24.417 -1.022 9.754 1.00 97.12 133 GLU A C 1
ATOM 1020 O O . GLU A 1 133 ? -25.619 -1.233 9.595 1.00 97.12 133 GLU A O 1
ATOM 1025 N N . ALA A 1 134 ? -23.740 -0.180 8.966 1.00 96.56 134 ALA A N 1
ATOM 1026 C CA . ALA A 1 134 ? -24.318 0.517 7.816 1.00 96.56 134 ALA A CA 1
ATOM 1027 C C . ALA A 1 134 ? -24.568 -0.394 6.591 1.00 96.56 134 ALA A C 1
ATOM 1029 O O . ALA A 1 134 ? -25.170 0.046 5.612 1.00 96.56 134 ALA A O 1
ATOM 1030 N N . GLY A 1 135 ? -24.130 -1.658 6.631 1.00 96.19 135 GLY A N 1
ATOM 1031 C CA . GLY A 1 135 ? -24.343 -2.640 5.564 1.00 96.19 135 GLY A CA 1
ATOM 1032 C C . GLY A 1 135 ? -23.292 -2.624 4.449 1.00 96.19 135 GLY A C 1
ATOM 1033 O O . GLY A 1 135 ? -23.519 -3.217 3.395 1.00 96.19 135 GLY A O 1
ATOM 1034 N N . VAL A 1 136 ? -22.143 -1.971 4.654 1.00 93.88 136 VAL A N 1
ATOM 1035 C CA . VAL A 1 136 ? -21.063 -1.919 3.658 1.00 93.88 136 VAL A CA 1
ATOM 1036 C C . VAL A 1 136 ? -20.165 -3.155 3.780 1.00 93.88 136 VAL A C 1
ATOM 1038 O O . VAL A 1 136 ? -19.501 -3.368 4.795 1.00 93.88 136 VAL A O 1
ATOM 1041 N N . ASP A 1 137 ? -20.091 -3.963 2.719 1.00 94.56 137 ASP A N 1
ATOM 1042 C CA . ASP A 1 137 ? -19.233 -5.155 2.677 1.00 94.56 137 ASP A CA 1
ATOM 1043 C C . ASP A 1 137 ? -17.822 -4.825 2.161 1.00 94.56 137 ASP A C 1
ATOM 1045 O O . ASP A 1 137 ? -17.469 -5.046 0.997 1.00 94.56 137 ASP A O 1
ATOM 1049 N N . ILE A 1 138 ? -16.983 -4.310 3.0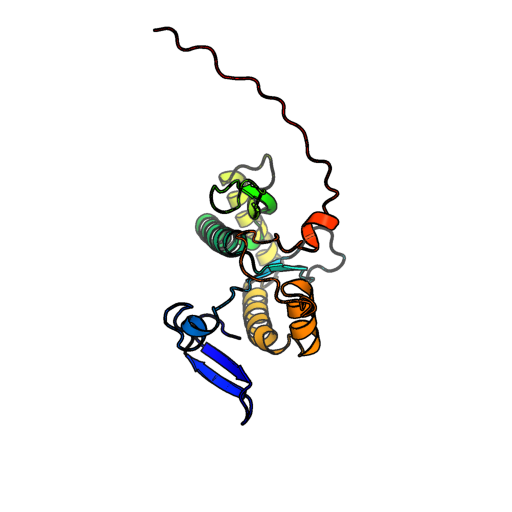62 1.00 92.31 138 ILE A N 1
ATOM 1050 C CA . ILE A 1 138 ? -15.576 -4.010 2.759 1.00 92.31 138 ILE A CA 1
ATOM 1051 C C . ILE A 1 138 ? -14.783 -5.269 2.390 1.00 92.31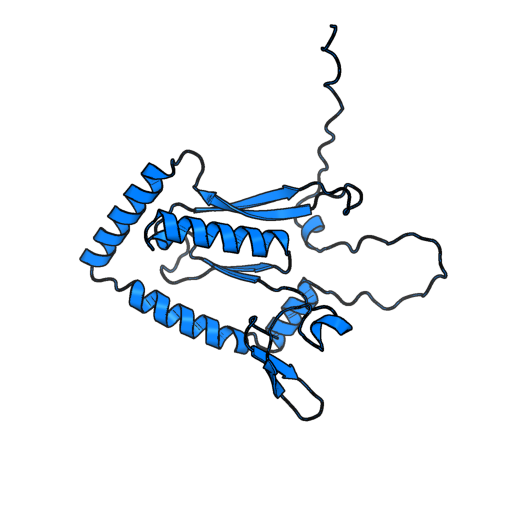 138 ILE A C 1
ATOM 1053 O O . ILE A 1 138 ? -13.910 -5.208 1.528 1.00 92.31 138 ILE A O 1
ATOM 1057 N N . LYS A 1 139 ? -15.119 -6.439 2.943 1.00 91.94 139 LYS A N 1
ATOM 1058 C CA . LYS A 1 139 ? -14.429 -7.691 2.591 1.00 91.94 139 LYS A CA 1
ATOM 1059 C C . LYS A 1 139 ? -14.749 -8.134 1.165 1.00 91.94 139 LYS A C 1
ATOM 1061 O O . LYS A 1 139 ? -13.901 -8.738 0.503 1.00 91.94 139 LYS A O 1
ATOM 1066 N N . ALA A 1 140 ? -15.963 -7.883 0.675 1.00 94.12 140 ALA A N 1
ATOM 1067 C CA . ALA A 1 140 ? -16.293 -8.078 -0.734 1.00 94.12 140 ALA A CA 1
ATOM 1068 C C . ALA A 1 140 ? -15.536 -7.089 -1.622 1.00 94.12 140 ALA A C 1
ATOM 1070 O O . ALA A 1 140 ? -14.944 -7.524 -2.612 1.00 94.12 140 ALA A O 1
ATOM 1071 N N . LEU A 1 141 ? -15.484 -5.809 -1.238 1.00 91.00 141 LEU A N 1
ATOM 1072 C CA . LEU A 1 141 ? -14.717 -4.793 -1.959 1.00 91.00 141 LEU A CA 1
ATOM 1073 C C . LEU A 1 141 ? -13.239 -5.187 -2.086 1.00 91.00 141 LEU A C 1
ATOM 1075 O O . LEU A 1 141 ? -12.706 -5.203 -3.191 1.00 91.00 141 LEU A O 1
ATOM 1079 N N . GLU A 1 142 ? -12.588 -5.583 -0.992 1.00 89.88 142 GLU A N 1
ATOM 1080 C CA . GLU A 1 142 ? -11.182 -6.011 -0.990 1.00 89.88 142 GLU A CA 1
ATOM 1081 C C . GLU A 1 142 ? -10.934 -7.234 -1.877 1.00 89.88 142 GLU A C 1
ATOM 1083 O O . GLU A 1 142 ? -9.910 -7.323 -2.557 1.00 89.88 142 GLU A O 1
ATOM 1088 N N . ARG A 1 143 ? -11.879 -8.179 -1.915 1.00 90.88 143 ARG A N 1
ATOM 1089 C CA . ARG A 1 143 ? -11.782 -9.372 -2.764 1.00 90.88 143 ARG A CA 1
ATOM 1090 C C . ARG A 1 143 ? -11.851 -9.011 -4.245 1.00 90.88 143 ARG A C 1
ATOM 1092 O O . ARG A 1 143 ? -11.042 -9.516 -5.023 1.00 90.88 143 ARG A O 1
ATOM 1099 N N . VAL A 1 144 ? -12.788 -8.138 -4.617 1.00 90.94 144 VAL A N 1
ATOM 1100 C CA . VAL A 1 144 ? -12.933 -7.635 -5.990 1.00 90.94 144 VAL A CA 1
ATOM 1101 C C . VAL A 1 144 ? -11.721 -6.789 -6.372 1.00 90.94 144 VAL A C 1
ATOM 1103 O O . VAL A 1 144 ? -11.156 -6.996 -7.439 1.00 90.94 144 VAL A O 1
ATOM 1106 N N . ALA A 1 145 ? -11.242 -5.921 -5.479 1.00 86.56 145 ALA A N 1
ATOM 1107 C CA . ALA A 1 145 ? -10.041 -5.122 -5.699 1.00 86.56 145 ALA A CA 1
ATOM 1108 C C . ALA A 1 145 ? -8.800 -6.003 -5.902 1.00 86.56 145 ALA A C 1
ATOM 1110 O O . ALA A 1 145 ? -8.038 -5.787 -6.838 1.00 86.56 145 ALA A O 1
ATOM 1111 N N . LYS A 1 146 ? -8.617 -7.055 -5.093 1.00 84.12 146 LYS A N 1
ATOM 1112 C CA . LYS A 1 146 ? -7.513 -8.014 -5.259 1.00 84.12 146 LYS A CA 1
ATOM 1113 C C . LYS A 1 146 ? -7.558 -8.714 -6.619 1.00 84.12 146 LYS A C 1
ATOM 1115 O O . LYS A 1 146 ? -6.513 -8.890 -7.242 1.00 84.12 146 LYS A O 1
ATOM 1120 N N . GLN A 1 147 ? -8.746 -9.104 -7.080 1.00 83.00 147 GLN A N 1
ATOM 1121 C CA . GLN A 1 147 ? -8.932 -9.673 -8.418 1.00 83.00 147 GLN A CA 1
ATOM 1122 C C . GLN A 1 147 ? -8.635 -8.634 -9.507 1.00 83.00 147 GLN A C 1
ATOM 1124 O O . GLN A 1 147 ? -7.882 -8.922 -10.433 1.00 83.00 147 GLN A O 1
ATOM 1129 N N . GLY A 1 148 ? -9.139 -7.408 -9.347 1.00 80.38 148 GLY A N 1
ATOM 1130 C CA . GLY A 1 148 ? -8.891 -6.284 -10.248 1.00 80.38 148 GLY A CA 1
ATOM 1131 C C . GLY A 1 148 ? -7.407 -5.942 -10.373 1.00 80.38 148 GLY A C 1
ATOM 1132 O O . GLY A 1 148 ? -6.908 -5.819 -11.482 1.00 80.38 148 GLY A O 1
ATOM 1133 N N . PHE A 1 149 ? -6.656 -5.890 -9.270 1.00 73.81 149 PHE A N 1
ATOM 1134 C CA . PHE A 1 149 ? -5.206 -5.661 -9.304 1.00 73.81 149 PHE A CA 1
ATOM 1135 C C . PHE A 1 149 ? -4.428 -6.835 -9.906 1.00 73.81 149 PHE A C 1
ATOM 1137 O O . PHE A 1 149 ? -3.395 -6.619 -10.542 1.00 73.81 149 PHE A O 1
ATOM 1144 N N . GLY A 1 150 ? -4.919 -8.066 -9.731 1.00 66.19 150 GLY A N 1
ATOM 1145 C CA . GLY A 1 150 ? -4.389 -9.243 -10.419 1.00 66.19 150 GLY A CA 1
ATOM 1146 C C . GLY A 1 150 ? -4.547 -9.140 -11.938 1.00 66.19 150 GLY A C 1
ATOM 1147 O O . GLY A 1 150 ? -3.610 -9.449 -12.670 1.00 66.19 150 GLY A O 1
ATOM 1148 N N . ASN A 1 151 ? -5.686 -8.620 -12.399 1.00 59.06 151 ASN A N 1
ATOM 1149 C CA . ASN A 1 151 ? -5.964 -8.372 -13.816 1.00 59.06 151 ASN A CA 1
ATOM 1150 C C . ASN A 1 151 ? -5.210 -7.137 -14.345 1.00 59.06 151 ASN A C 1
ATOM 1152 O O . ASN A 1 151 ? -4.677 -7.162 -15.449 1.00 59.06 151 ASN A O 1
ATOM 1156 N N . GLY A 1 152 ? -5.045 -6.101 -13.520 1.00 53.53 152 GLY A N 1
ATOM 1157 C CA . GLY A 1 152 ? -4.258 -4.898 -13.807 1.00 53.53 152 GLY A CA 1
ATOM 1158 C C . GLY A 1 152 ? -2.741 -5.121 -13.831 1.00 53.53 152 GLY A C 1
ATOM 1159 O O . GLY A 1 152 ? -1.988 -4.233 -14.207 1.00 53.53 152 GLY A O 1
ATOM 1160 N N . ALA A 1 153 ? -2.231 -6.302 -13.460 1.00 51.81 153 ALA A N 1
ATOM 1161 C CA . ALA A 1 153 ? -0.875 -6.724 -13.843 1.00 51.81 153 ALA A CA 1
ATOM 1162 C C . ALA A 1 153 ? -0.744 -7.004 -15.352 1.00 51.81 153 ALA A C 1
ATOM 1164 O O . ALA A 1 153 ? 0.368 -7.202 -15.840 1.00 51.81 153 ALA A O 1
ATOM 1165 N N . PHE A 1 154 ? -1.876 -7.035 -16.061 1.00 44.47 154 PHE A N 1
ATOM 1166 C CA . PHE A 1 154 ? -2.002 -7.287 -17.490 1.00 44.47 154 PHE A CA 1
ATOM 1167 C C . PHE A 1 154 ? -2.594 -6.109 -18.281 1.00 44.47 154 PHE A C 1
ATOM 1169 O O . PHE A 1 154 ? -2.358 -6.033 -19.481 1.00 44.47 154 PHE A O 1
ATOM 1176 N N . GLU A 1 155 ? -3.316 -5.195 -17.620 1.00 42.50 155 GLU A N 1
ATOM 1177 C CA . GLU A 1 155 ? -3.907 -3.981 -18.217 1.00 42.50 155 GLU A CA 1
ATOM 1178 C C . GLU A 1 155 ? -3.074 -2.702 -18.010 1.00 42.50 155 GLU A C 1
ATOM 1180 O O . GLU A 1 155 ? -3.564 -1.613 -18.298 1.00 42.50 155 GLU A O 1
ATOM 1185 N N . ASP A 1 156 ? -1.810 -2.796 -17.571 1.00 49.25 156 ASP A N 1
ATOM 1186 C CA . ASP A 1 156 ? -0.854 -1.742 -17.936 1.00 49.25 156 ASP A CA 1
ATOM 1187 C C . ASP A 1 156 ? -0.708 -1.888 -19.465 1.00 49.25 156 ASP A C 1
ATOM 1189 O O . ASP A 1 156 ? 0.002 -2.783 -19.935 1.00 49.25 156 ASP A O 1
ATOM 1193 N N . SER A 1 157 ? -1.469 -1.113 -20.247 1.00 47.81 157 SER A N 1
ATOM 1194 C CA . SER A 1 157 ? -1.376 -1.127 -21.711 1.00 47.81 157 SER A CA 1
ATOM 1195 C C . SER A 1 157 ? 0.095 -0.992 -22.122 1.00 47.81 157 SER A C 1
ATOM 1197 O O . SER A 1 157 ? 0.901 -0.435 -21.371 1.00 47.81 157 SER A O 1
ATOM 1199 N N . GLU A 1 158 ? 0.489 -1.484 -23.303 1.00 50.31 158 GLU A N 1
ATOM 1200 C CA . GLU A 1 158 ? 1.861 -1.271 -23.803 1.00 50.31 158 GLU A CA 1
ATOM 1201 C C . GLU A 1 158 ? 2.294 0.202 -23.663 1.00 50.31 158 GLU A C 1
ATOM 1203 O O . GLU A 1 158 ? 3.452 0.472 -23.364 1.00 50.31 158 GLU A O 1
ATOM 1208 N N . GLU A 1 159 ? 1.349 1.141 -23.750 1.00 47.50 159 GLU A N 1
ATOM 1209 C CA . GLU A 1 159 ? 1.538 2.578 -23.540 1.00 47.50 159 GLU A CA 1
ATOM 1210 C C . GLU A 1 159 ? 1.853 2.960 -22.081 1.00 47.50 159 GLU A C 1
ATOM 1212 O O . GLU A 1 159 ? 2.768 3.750 -21.859 1.00 47.50 159 GLU A O 1
ATOM 1217 N N . GLU A 1 160 ? 1.177 2.398 -21.068 1.00 51.62 160 GLU A N 1
ATOM 1218 C CA . GLU A 1 160 ? 1.559 2.613 -19.661 1.00 51.62 160 GLU A CA 1
ATOM 1219 C C . GLU A 1 160 ? 2.884 1.925 -19.321 1.00 51.62 160 GLU A C 1
ATOM 1221 O O . GLU A 1 160 ? 3.702 2.494 -18.597 1.00 51.62 160 GLU A O 1
ATOM 1226 N N . GLY A 1 161 ? 3.139 0.734 -19.873 1.00 57.47 161 GLY A N 1
ATOM 1227 C CA . GLY A 1 161 ? 4.424 0.049 -19.741 1.00 57.47 161 GLY A CA 1
ATOM 1228 C C . GLY A 1 161 ? 5.579 0.874 -20.318 1.00 57.47 161 GLY A C 1
ATOM 1229 O O . GLY A 1 161 ? 6.609 1.031 -19.658 1.00 57.47 161 GLY A O 1
ATOM 1230 N N . VAL A 1 162 ? 5.389 1.454 -21.507 1.00 54.81 162 VAL A N 1
ATOM 1231 C CA . VAL A 1 162 ? 6.338 2.379 -22.145 1.00 54.81 162 VAL A CA 1
ATOM 1232 C C . VAL A 1 162 ? 6.485 3.655 -21.321 1.00 54.81 162 VAL A C 1
ATOM 1234 O O . VAL A 1 162 ? 7.612 4.027 -21.015 1.00 54.81 162 VAL A O 1
ATOM 1237 N N . ALA A 1 163 ? 5.395 4.267 -20.852 1.00 55.97 163 ALA A N 1
ATOM 1238 C CA . ALA A 1 163 ? 5.457 5.462 -20.010 1.00 55.97 163 ALA A CA 1
ATOM 1239 C C . ALA A 1 163 ? 6.208 5.211 -18.687 1.00 55.97 163 ALA A C 1
ATOM 1241 O O . ALA A 1 163 ? 6.995 6.050 -18.251 1.00 55.97 163 ALA A O 1
ATOM 1242 N N . ILE A 1 164 ? 6.034 4.039 -18.064 1.00 59.59 164 ILE A N 1
ATOM 1243 C CA . ILE A 1 164 ? 6.787 3.624 -16.869 1.00 59.59 164 ILE A CA 1
ATOM 1244 C C . ILE A 1 164 ? 8.273 3.444 -17.208 1.00 59.59 164 ILE A C 1
ATOM 1246 O O . ILE A 1 164 ? 9.141 3.866 -16.437 1.00 59.59 164 ILE A O 1
ATOM 1250 N N . VAL A 1 165 ? 8.593 2.824 -18.347 1.00 60.91 165 VAL A N 1
ATOM 1251 C CA . VAL A 1 165 ? 9.982 2.689 -18.807 1.00 60.91 165 VAL A CA 1
ATOM 1252 C C . VAL A 1 165 ? 10.593 4.065 -19.074 1.00 60.91 165 VAL A C 1
ATOM 1254 O O . VAL A 1 165 ? 11.677 4.334 -18.577 1.00 60.91 165 VAL A O 1
ATOM 1257 N N . GLU A 1 166 ? 9.895 4.978 -19.740 1.00 59.53 166 GLU A N 1
ATOM 1258 C CA . GLU A 1 166 ? 10.360 6.347 -19.993 1.00 59.53 166 GLU A CA 1
ATOM 1259 C C . GLU A 1 166 ? 10.487 7.196 -18.714 1.00 59.53 166 GLU A C 1
ATOM 1261 O O . GLU A 1 166 ? 11.344 8.084 -18.617 1.00 59.53 166 GLU A O 1
ATOM 1266 N N . GLU A 1 167 ? 9.638 6.949 -17.713 1.00 62.09 167 GLU A N 1
ATOM 1267 C CA . GLU A 1 167 ? 9.653 7.664 -16.436 1.00 62.09 167 GLU A CA 1
ATOM 1268 C C . GLU A 1 167 ? 10.814 7.212 -15.540 1.00 62.09 167 GLU A C 1
ATOM 1270 O O . GLU A 1 167 ? 11.503 8.051 -14.946 1.00 62.09 167 GLU A O 1
ATOM 1275 N N . PHE A 1 168 ? 11.059 5.901 -15.455 1.00 59.91 168 PHE A N 1
ATOM 1276 C CA . PHE A 1 168 ? 12.029 5.317 -14.522 1.00 59.91 168 PHE A CA 1
ATOM 1277 C C . PHE A 1 168 ? 13.350 4.873 -15.173 1.00 59.91 168 PHE A C 1
ATOM 1279 O O . PHE A 1 168 ? 14.344 4.709 -14.461 1.00 59.91 168 PHE A O 1
ATOM 1286 N N . PHE A 1 169 ? 13.385 4.699 -16.494 1.00 64.06 169 PHE A N 1
ATOM 1287 C CA . PHE A 1 169 ? 14.532 4.243 -17.289 1.00 64.06 169 PHE A CA 1
ATOM 1288 C C . PHE A 1 169 ? 14.621 4.984 -18.640 1.00 64.06 169 PHE A C 1
ATOM 1290 O O . PHE A 1 169 ? 14.574 4.334 -19.685 1.00 64.06 169 PHE A O 1
ATOM 1297 N N . PRO A 1 170 ? 14.752 6.325 -18.650 1.00 60.28 170 PRO A N 1
ATOM 1298 C CA . PRO A 1 170 ? 14.896 7.068 -19.899 1.00 60.28 170 PRO A CA 1
ATOM 1299 C C . PRO A 1 170 ? 16.086 6.531 -20.703 1.00 60.28 170 PRO A C 1
ATOM 1301 O O . PRO A 1 170 ? 17.149 6.274 -20.129 1.00 60.28 170 PRO A O 1
ATOM 1304 N N . GLU A 1 171 ? 15.916 6.368 -22.017 1.00 47.09 171 GLU A N 1
ATOM 1305 C CA . GLU A 1 171 ? 17.032 6.060 -22.907 1.00 47.09 171 GLU A CA 1
ATOM 1306 C C . GLU A 1 171 ? 18.043 7.205 -22.807 1.00 47.09 171 GLU A C 1
ATOM 1308 O O . GLU A 1 171 ? 17.787 8.338 -23.212 1.00 47.09 171 GLU A O 1
ATOM 1313 N N . THR A 1 172 ? 19.197 6.937 -22.199 1.00 44.25 172 THR A N 1
ATOM 1314 C CA . THR A 1 172 ? 20.361 7.796 -22.398 1.00 44.25 172 THR A CA 1
ATOM 1315 C C . THR A 1 172 ? 20.685 7.719 -23.878 1.00 44.25 172 THR A C 1
ATOM 1317 O O . THR A 1 172 ? 20.981 6.625 -24.362 1.00 44.25 172 THR A O 1
ATOM 1320 N N . GLU A 1 173 ? 20.619 8.848 -24.584 1.00 36.59 173 GLU A N 1
ATOM 1321 C CA . GLU A 1 173 ? 21.154 8.953 -25.937 1.00 36.59 173 GLU A CA 1
ATOM 1322 C C . GLU A 1 173 ? 22.540 8.303 -25.949 1.00 36.59 173 GLU A C 1
ATOM 1324 O O . GLU A 1 173 ? 23.442 8.693 -25.200 1.00 36.59 173 GLU A O 1
ATOM 1329 N N . ALA A 1 174 ? 22.680 7.247 -26.746 1.00 41.19 174 ALA A N 1
ATOM 1330 C CA . ALA A 1 174 ? 23.962 6.641 -27.025 1.00 41.19 174 ALA A CA 1
ATOM 1331 C C . ALA A 1 174 ? 24.816 7.688 -27.755 1.00 41.19 174 ALA A C 1
ATOM 1333 O O . ALA A 1 174 ? 24.699 7.870 -28.964 1.00 41.19 174 ALA A O 1
ATOM 1334 N N . GLY A 1 175 ? 25.652 8.396 -26.998 1.00 33.34 175 GLY A N 1
ATOM 1335 C CA . GLY A 1 175 ? 26.566 9.419 -27.488 1.00 33.34 175 GLY A CA 1
ATOM 1336 C C . GLY A 1 175 ? 27.901 9.344 -26.755 1.00 33.34 175 GLY A C 1
ATOM 1337 O O . GLY A 1 175 ? 28.021 9.821 -25.635 1.00 33.34 175 GLY A O 1
ATOM 1338 N N . GLU A 1 176 ? 28.874 8.742 -27.441 1.00 26.77 176 GLU A N 1
ATOM 1339 C CA . GLU A 1 176 ? 30.316 8.661 -27.161 1.00 26.77 176 GLU A CA 1
ATOM 1340 C C . GLU A 1 176 ? 30.806 7.796 -25.982 1.00 26.77 176 GLU A C 1
ATOM 1342 O O . GLU A 1 176 ? 30.899 8.191 -24.822 1.00 26.77 176 GLU A O 1
ATOM 1347 N N . VAL A 1 177 ? 31.290 6.607 -26.359 1.00 32.25 177 VAL A N 1
ATOM 1348 C CA . VAL A 1 177 ? 32.398 5.911 -25.692 1.00 32.25 177 VAL A CA 1
ATOM 1349 C C . VAL A 1 177 ? 33.608 6.848 -25.613 1.00 32.25 177 VAL A C 1
ATOM 1351 O O . VAL A 1 177 ? 34.338 7.021 -26.586 1.00 32.25 177 VAL A O 1
ATOM 1354 N N . VAL A 1 178 ? 33.839 7.425 -24.436 1.00 30.27 178 VAL A N 1
ATOM 1355 C CA . VAL A 1 178 ? 35.130 8.013 -24.054 1.00 30.27 178 VAL A CA 1
ATOM 1356 C C . VAL A 1 178 ? 35.883 6.953 -23.242 1.00 30.27 178 VAL A C 1
ATOM 1358 O O . VAL A 1 178 ? 35.289 6.368 -22.331 1.00 30.27 178 VAL A O 1
ATOM 1361 N N . PRO A 1 179 ? 37.150 6.634 -23.567 1.00 29.09 179 PRO A N 1
ATOM 1362 C CA . PRO A 1 179 ? 37.860 5.549 -22.910 1.00 29.09 179 PRO A CA 1
ATOM 1363 C C . PRO A 1 179 ? 38.129 5.870 -21.434 1.00 29.09 179 PRO A C 1
ATOM 1365 O O . PRO A 1 179 ? 38.358 7.016 -21.049 1.00 29.09 179 PRO A O 1
ATOM 1368 N N . ASP A 1 180 ? 38.069 4.801 -20.644 1.00 44.12 180 ASP A N 1
ATOM 1369 C CA . ASP A 1 180 ? 38.387 4.646 -19.225 1.00 44.12 180 ASP A CA 1
ATOM 1370 C C . ASP A 1 180 ? 39.090 5.829 -18.530 1.00 44.12 180 ASP A C 1
ATOM 1372 O O . ASP A 1 180 ? 40.305 5.997 -18.600 1.00 44.12 180 ASP A O 1
ATOM 1376 N N . THR A 1 181 ? 38.308 6.609 -17.781 1.00 31.47 181 THR A N 1
ATOM 1377 C CA . THR A 1 181 ? 38.781 7.335 -16.592 1.00 31.47 181 THR A CA 1
ATOM 1378 C C . THR A 1 181 ? 37.674 7.382 -15.536 1.00 31.47 181 THR A C 1
ATOM 1380 O O . THR A 1 181 ? 37.030 8.406 -15.343 1.00 31.47 181 THR A O 1
ATOM 1383 N N . GLY A 1 182 ? 37.432 6.256 -14.855 1.00 36.75 182 GLY A N 1
ATOM 1384 C CA . GLY A 1 182 ? 36.902 6.152 -13.478 1.00 36.75 182 GLY A CA 1
ATOM 1385 C C . GLY A 1 182 ? 35.972 7.244 -12.906 1.00 36.75 182 GLY A C 1
ATOM 1386 O O . GLY A 1 182 ? 36.122 7.615 -11.742 1.00 36.75 182 GLY A O 1
ATOM 1387 N N . LYS A 1 183 ? 35.001 7.758 -13.667 1.00 27.97 183 LYS A N 1
ATOM 1388 C CA . LYS A 1 183 ? 33.984 8.711 -13.201 1.00 27.97 183 LYS A CA 1
ATOM 1389 C C . LYS A 1 183 ? 32.617 8.258 -13.686 1.00 27.97 183 LYS A C 1
ATOM 1391 O O . LYS A 1 183 ? 32.233 8.505 -14.822 1.00 27.97 183 LYS A O 1
ATOM 1396 N N . VAL A 1 184 ? 31.874 7.600 -12.801 1.00 32.25 184 VAL A N 1
ATOM 1397 C CA . VAL A 1 184 ? 30.462 7.287 -13.033 1.00 32.25 184 VAL A CA 1
ATOM 1398 C C . VAL A 1 184 ? 29.667 8.576 -12.835 1.00 32.25 184 VAL A C 1
ATOM 1400 O O . VAL A 1 184 ? 29.489 9.050 -11.712 1.00 32.25 184 VAL A O 1
ATOM 1403 N N . THR A 1 185 ? 29.229 9.184 -13.932 1.00 30.92 185 THR A N 1
ATOM 1404 C CA . THR A 1 185 ? 28.312 10.324 -13.921 1.00 30.92 185 THR A CA 1
ATOM 1405 C C . THR A 1 185 ? 26.957 9.863 -13.392 1.00 30.92 185 THR A C 1
ATOM 1407 O O . THR A 1 185 ? 26.328 8.961 -13.942 1.00 30.92 185 THR A O 1
ATOM 1410 N N . ALA A 1 186 ? 26.506 10.470 -12.293 1.00 37.34 186 ALA A N 1
ATOM 1411 C CA . ALA A 1 186 ? 25.203 10.187 -11.711 1.00 37.34 186 ALA A CA 1
ATOM 1412 C C . ALA A 1 186 ? 24.089 10.530 -12.712 1.00 37.34 186 ALA A C 1
ATOM 1414 O O . ALA A 1 186 ? 23.956 11.680 -13.138 1.00 37.34 186 ALA A O 1
ATOM 1415 N N . VAL A 1 187 ? 23.276 9.533 -13.065 1.00 40.81 187 VAL A N 1
ATOM 1416 C CA . VAL A 1 187 ? 22.069 9.724 -13.874 1.00 40.81 187 VAL A CA 1
ATOM 1417 C C . VAL A 1 187 ? 21.115 10.627 -13.087 1.00 40.81 187 VAL A C 1
ATOM 1419 O O . VAL A 1 187 ? 20.643 10.265 -12.008 1.00 40.81 187 VAL A O 1
ATOM 1422 N N . LYS A 1 188 ? 20.858 11.836 -13.598 1.00 38.88 188 LYS A N 1
ATOM 1423 C CA . LYS A 1 188 ? 19.886 12.770 -13.018 1.00 38.88 188 LYS A CA 1
ATOM 1424 C C . LYS A 1 188 ? 18.485 12.173 -13.174 1.00 38.88 188 LYS A C 1
ATOM 1426 O O . LYS A 1 188 ? 17.939 12.165 -14.271 1.00 38.88 188 LYS A O 1
ATOM 1431 N N . SER A 1 189 ? 17.888 11.682 -12.091 1.00 45.78 189 SER A N 1
ATOM 1432 C CA . SER A 1 189 ? 16.472 11.307 -12.097 1.00 45.78 189 SER A CA 1
ATOM 1433 C C . SER A 1 189 ? 15.597 12.568 -12.088 1.00 45.78 189 SER A C 1
ATOM 1435 O O . SER A 1 189 ? 15.894 13.532 -11.383 1.00 45.78 189 SER A O 1
ATOM 1437 N N . LYS A 1 190 ? 14.488 12.577 -12.844 1.00 49.69 190 LYS A N 1
ATOM 1438 C CA . LYS A 1 190 ? 13.531 13.709 -12.929 1.00 49.69 190 LYS A CA 1
ATOM 1439 C C . LYS A 1 190 ? 12.979 14.155 -11.557 1.00 49.69 190 LYS A C 1
ATOM 1441 O O . LYS A 1 190 ? 12.484 15.273 -11.421 1.00 49.69 190 LYS A O 1
ATOM 1446 N N . LEU A 1 191 ? 13.102 13.310 -10.529 1.00 43.66 191 LEU A N 1
ATOM 1447 C CA . LEU A 1 191 ? 12.651 13.574 -9.164 1.00 43.66 191 LEU A CA 1
ATOM 1448 C C . LEU A 1 191 ? 13.449 14.693 -8.468 1.00 43.66 191 LEU A C 1
ATOM 1450 O O . LEU A 1 191 ? 12.861 15.504 -7.757 1.00 43.66 191 LEU A O 1
ATOM 1454 N N . THR A 1 192 ? 14.765 14.794 -8.697 1.00 47.62 192 THR A N 1
ATOM 1455 C CA . THR A 1 192 ? 15.590 15.858 -8.087 1.00 47.62 192 THR A CA 1
ATOM 1456 C C . THR A 1 192 ? 15.300 17.234 -8.680 1.00 47.62 192 THR A C 1
ATOM 1458 O O . THR A 1 192 ? 15.404 18.233 -7.974 1.00 47.62 192 THR A O 1
ATOM 1461 N N . ALA A 1 193 ? 14.873 17.296 -9.944 1.00 41.78 193 ALA A N 1
ATOM 1462 C CA . ALA A 1 193 ? 14.458 18.539 -10.589 1.00 41.78 193 ALA A CA 1
ATOM 1463 C C . ALA A 1 193 ? 13.089 19.039 -10.086 1.00 41.78 193 ALA A C 1
ATOM 1465 O O . ALA A 1 193 ? 12.874 20.245 -10.002 1.00 41.78 193 ALA A O 1
ATOM 1466 N N . ARG A 1 194 ? 12.172 18.129 -9.721 1.00 46.78 194 ARG A N 1
ATOM 1467 C CA . ARG A 1 194 ? 10.815 18.476 -9.253 1.00 46.78 194 ARG A CA 1
ATOM 1468 C C . ARG A 1 194 ? 10.726 18.837 -7.771 1.00 46.78 194 ARG A C 1
ATOM 1470 O O . ARG A 1 194 ? 9.795 19.531 -7.384 1.00 46.78 194 ARG A O 1
ATOM 1477 N N . LEU A 1 195 ? 11.688 18.410 -6.954 1.00 45.31 195 LEU A N 1
ATOM 1478 C CA . LEU A 1 195 ? 11.705 18.679 -5.511 1.00 45.31 195 LEU A CA 1
ATOM 1479 C C . LEU A 1 195 ? 12.345 20.025 -5.124 1.00 45.31 195 LEU A C 1
ATOM 1481 O O . LEU A 1 195 ? 12.563 20.249 -3.940 1.00 45.31 195 LEU A O 1
ATOM 1485 N N . GLY A 1 196 ? 12.631 20.916 -6.085 1.00 39.81 196 GLY A N 1
ATOM 1486 C CA . GLY A 1 196 ? 13.098 22.279 -5.805 1.00 39.81 196 GLY A CA 1
ATOM 1487 C C . GLY A 1 196 ? 14.343 22.299 -4.918 1.00 39.81 196 GLY A C 1
ATOM 1488 O O . GLY A 1 196 ? 14.276 22.674 -3.754 1.00 39.81 196 GLY A O 1
ATOM 1489 N N . GLY A 1 197 ? 15.482 21.854 -5.452 1.00 36.53 197 GLY A N 1
ATOM 1490 C CA . GLY A 1 197 ? 16.736 21.815 -4.706 1.00 36.53 197 GLY A CA 1
ATOM 1491 C C . GLY A 1 197 ? 17.211 23.202 -4.267 1.00 36.53 197 GLY A C 1
ATOM 1492 O O . GLY A 1 197 ? 17.945 23.863 -4.994 1.00 36.53 197 GLY A O 1
ATOM 1493 N N . THR A 1 198 ? 16.887 23.599 -3.040 1.00 33.41 198 THR A N 1
ATOM 1494 C CA . THR A 1 198 ? 17.803 24.374 -2.204 1.00 33.41 198 THR A CA 1
ATOM 1495 C C . THR A 1 198 ? 18.461 23.394 -1.243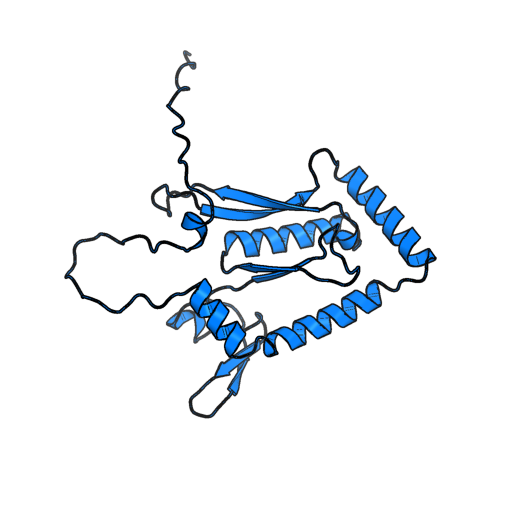 1.00 33.41 198 THR A C 1
ATOM 1497 O O . THR A 1 198 ? 17.823 22.803 -0.378 1.00 33.41 198 THR A O 1
ATOM 1500 N N . VAL A 1 199 ? 19.755 23.151 -1.450 1.00 37.03 199 VAL A N 1
ATOM 1501 C CA . VAL A 1 199 ? 20.586 22.381 -0.521 1.00 37.03 199 VAL A CA 1
ATOM 1502 C C . VAL A 1 199 ? 20.669 23.195 0.776 1.00 37.03 199 VAL A C 1
ATOM 1504 O O . VAL A 1 199 ? 21.232 24.290 0.734 1.00 37.03 199 VAL A O 1
ATOM 1507 N N . PRO A 1 200 ? 20.138 22.732 1.923 1.00 33.47 200 PRO A N 1
ATOM 1508 C CA . PRO A 1 200 ? 20.400 23.410 3.178 1.00 33.47 200 PRO A CA 1
ATOM 1509 C C . PRO A 1 200 ? 21.845 23.109 3.579 1.00 33.47 200 PRO A C 1
ATOM 1511 O O . PRO A 1 200 ? 22.200 21.974 3.901 1.00 33.47 200 PRO A O 1
ATOM 1514 N N . THR A 1 201 ? 22.697 24.129 3.534 1.00 32.88 201 THR A N 1
ATOM 1515 C CA . THR A 1 201 ? 24.015 24.121 4.171 1.00 32.88 201 THR A CA 1
ATOM 1516 C C . THR A 1 201 ? 23.826 24.051 5.683 1.00 32.88 201 THR A C 1
ATOM 1518 O O . THR A 1 201 ? 23.609 25.076 6.325 1.00 32.88 201 THR A O 1
ATOM 1521 N N . TYR A 1 202 ? 23.911 22.855 6.265 1.00 33.84 202 TYR A N 1
ATOM 1522 C CA . TYR A 1 202 ? 24.154 22.722 7.699 1.00 33.84 202 TYR A CA 1
ATOM 1523 C C . TYR A 1 202 ? 25.660 22.788 7.938 1.00 33.84 202 TYR A C 1
ATOM 1525 O O . TYR A 1 202 ? 26.402 21.846 7.658 1.00 33.84 202 TYR A O 1
ATOM 1533 N N . ALA A 1 203 ? 26.093 23.961 8.396 1.00 32.25 203 ALA A N 1
ATOM 1534 C CA . ALA A 1 203 ? 27.418 24.184 8.938 1.00 32.25 203 ALA A CA 1
ATOM 1535 C C . ALA A 1 203 ? 27.620 23.332 10.200 1.00 32.25 203 ALA A C 1
ATOM 1537 O O . ALA A 1 203 ? 26.706 23.131 10.999 1.00 32.25 203 ALA A O 1
ATOM 1538 N N . ALA A 1 204 ? 28.839 22.824 10.329 1.00 35.00 204 ALA A N 1
ATOM 1539 C CA . ALA A 1 204 ? 29.320 21.994 11.416 1.00 35.00 204 ALA A CA 1
ATOM 1540 C C . ALA A 1 204 ? 29.259 22.717 12.764 1.00 35.00 204 ALA A C 1
ATOM 1542 O O . ALA A 1 204 ? 29.917 23.741 12.900 1.00 35.00 204 ALA A O 1
ATOM 1543 N N . GLN A 1 205 ? 28.568 22.141 13.753 1.00 28.45 205 GLN A N 1
ATOM 1544 C CA . GLN A 1 205 ? 28.859 22.306 15.184 1.00 28.45 205 GLN A CA 1
ATOM 1545 C C . GLN A 1 205 ? 28.332 21.081 15.946 1.00 28.45 205 GLN A C 1
ATOM 1547 O O . GLN A 1 205 ? 27.120 20.910 16.032 1.00 28.45 205 GLN A O 1
ATOM 1552 N N . ALA A 1 206 ? 29.241 20.229 16.439 1.00 30.31 206 ALA A N 1
ATOM 1553 C CA . ALA A 1 206 ? 29.158 19.504 17.719 1.00 30.31 206 ALA A CA 1
ATOM 1554 C C . ALA A 1 206 ? 30.205 18.370 17.767 1.00 30.31 206 ALA A C 1
ATOM 1556 O O . ALA A 1 206 ? 29.873 17.196 17.642 1.00 30.31 206 ALA A O 1
ATOM 1557 N N . GLU A 1 207 ? 31.470 18.731 17.972 1.00 32.16 207 GLU A N 1
ATOM 1558 C CA . GLU A 1 207 ? 32.445 17.883 18.665 1.00 32.16 207 GLU A CA 1
ATOM 1559 C C . GLU A 1 207 ? 33.203 18.796 19.632 1.00 32.16 207 GLU A C 1
ATOM 1561 O O . GLU A 1 207 ? 34.113 19.482 19.191 1.00 32.16 207 GLU A O 1
ATOM 1566 N N . GLU A 1 208 ? 32.774 18.864 20.900 1.00 32.47 208 GLU A N 1
ATOM 1567 C CA . GLU A 1 208 ? 33.653 19.049 22.072 1.00 32.47 208 GLU A CA 1
ATOM 1568 C C . GLU A 1 208 ? 32.833 18.948 23.374 1.00 32.47 208 GLU A C 1
ATOM 1570 O O . GLU A 1 208 ? 32.250 19.932 23.809 1.00 32.47 208 GLU A O 1
ATOM 1575 N N . GLU A 1 209 ? 32.740 17.752 23.972 1.00 31.16 209 GLU A N 1
ATOM 1576 C CA . GLU A 1 209 ? 32.752 17.567 25.440 1.00 31.16 209 GLU A CA 1
ATOM 1577 C C . GLU A 1 209 ? 32.768 16.067 25.795 1.00 31.16 209 GLU A C 1
ATOM 1579 O O . GLU A 1 209 ? 31.743 15.456 26.076 1.00 31.16 209 GLU A O 1
ATOM 1584 N N . VAL A 1 210 ? 33.956 15.454 25.786 1.00 34.66 210 VAL A N 1
ATOM 1585 C CA . VAL A 1 210 ? 34.289 14.374 26.730 1.00 34.66 210 VAL A CA 1
ATOM 1586 C C . VAL A 1 210 ? 35.744 14.583 27.139 1.00 34.66 210 VAL A C 1
ATOM 1588 O O . VAL A 1 210 ? 36.664 14.102 26.484 1.00 34.66 210 VAL A O 1
ATOM 1591 N N . ALA A 1 211 ? 35.943 15.349 28.209 1.00 32.62 211 ALA A N 1
ATOM 1592 C CA . ALA A 1 211 ? 37.162 15.304 29.000 1.00 32.62 211 ALA A CA 1
ATOM 1593 C C . ALA A 1 211 ? 36.868 14.492 30.266 1.00 32.62 211 ALA A C 1
ATOM 1595 O O . ALA A 1 211 ? 36.397 15.020 31.274 1.00 32.62 211 ALA A O 1
ATOM 1596 N N . ALA A 1 212 ? 37.127 13.191 30.157 1.00 30.50 212 ALA A N 1
ATOM 1597 C CA . ALA A 1 212 ? 37.757 12.367 31.180 1.00 30.50 212 ALA A CA 1
ATOM 1598 C C . ALA A 1 212 ? 38.615 11.325 30.453 1.00 30.50 212 ALA A C 1
ATOM 1600 O O . ALA A 1 212 ? 38.071 10.673 29.532 1.00 30.50 212 ALA A O 1
#

Secondary structure (DSSP, 8-state):
-B-SSEEEEEETTEEEEEE---TTT-TTIIIII----EEEEE--TT-SSTT--EEEEE--HHHHHHHHHHHHHHHHHHTS-GGGS-EEEEEEEE--GGGTTPPEEEEEEEEPTT--HHHHHHHHHHHHHHHHHTT--HHHHHHHHHHHHHHTTT-S-HHHHHHHHHHHS--------------------HHHHHTT----------------

pLDDT: mean 72.95, std 22.51, range [26.77, 98.19]